Protein AF-A0A7S4CK07-F1 (afdb_monomer)

Radius of gyration: 36.74 Å; Cα contacts (8 Å, |Δi|>4): 218; chains: 1; bounding box: 128×48×103 Å

Foldseek 3Di:
DDDDDDPPPVVVVVVVVVVVVVVCPVNDPVCCLCQAPVNNPDDPPDVVVLVVRPNSVVVVCVVVVPDDLQNQLVVLLV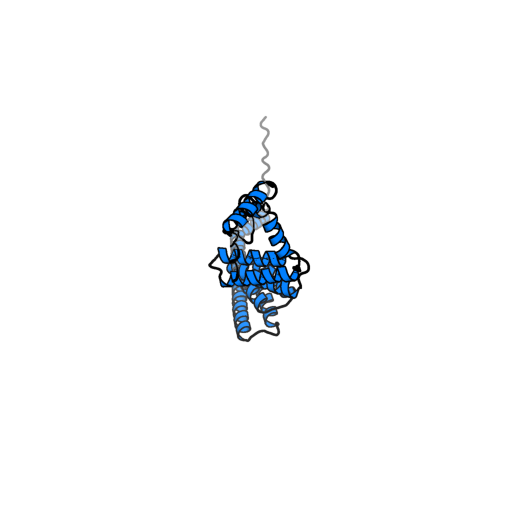VLVVLVVVPDPDVSLVVSLVSLVVSCPRPPHDLVSLLSSLLSNLVSCLSVLVLVSSLVSLVSSCVSPNDLSSLVSNLSSCLVVLVLVVNLVSLVVSVVDPPDDPVSNVVSVVSNVSSVVSVVVVVVVVVVVVVVVCVVCVVVVVVVVVCVVVVHDDDPPPDPPPDDD

Structure (mmCIF, N/CA/C/O backbone):
data_AF-A0A7S4CK07-F1
#
_entry.id   AF-A0A7S4CK07-F1
#
loop_
_atom_site.group_PDB
_atom_site.id
_atom_site.type_symbol
_atom_site.label_atom_id
_atom_site.label_alt_id
_atom_site.label_comp_id
_atom_site.label_asym_id
_atom_site.label_entity_id
_atom_site.label_seq_id
_atom_site.pdbx_PDB_ins_code
_atom_site.Cartn_x
_atom_site.Cartn_y
_atom_site.Cartn_z
_atom_site.occupancy
_atom_site.B_iso_or_equiv
_atom_site.auth_seq_id
_atom_site.auth_comp_id
_atom_site.auth_asym_id
_atom_site.auth_atom_id
_atom_site.pdbx_PDB_model_num
ATOM 1 N N . ALA A 1 1 ? 52.589 24.310 -68.803 1.00 37.50 1 ALA A N 1
ATOM 2 C CA . ALA A 1 1 ? 51.989 25.316 -67.910 1.00 37.50 1 ALA A CA 1
ATOM 3 C C . ALA A 1 1 ? 50.535 24.920 -67.720 1.00 37.50 1 ALA A C 1
ATOM 5 O O . ALA A 1 1 ? 49.821 24.841 -68.711 1.00 37.50 1 ALA A O 1
ATOM 6 N N . MET A 1 2 ? 50.167 24.529 -66.499 1.00 37.91 2 MET A N 1
ATOM 7 C CA . MET A 1 2 ? 48.798 24.171 -66.111 1.00 37.91 2 MET A CA 1
ATOM 8 C C . MET A 1 2 ? 47.909 25.414 -66.278 1.00 37.91 2 MET A C 1
ATOM 10 O O . MET A 1 2 ? 48.282 26.475 -65.780 1.00 37.91 2 MET A O 1
ATOM 14 N N . GLN A 1 3 ? 46.784 25.301 -66.984 1.00 37.72 3 GLN A N 1
ATOM 15 C CA . GLN A 1 3 ? 45.724 26.311 -66.917 1.00 37.72 3 GLN A CA 1
ATOM 16 C C . GLN A 1 3 ? 44.994 26.151 -65.571 1.00 37.72 3 GLN A C 1
ATOM 18 O O . GLN A 1 3 ? 44.771 25.008 -65.161 1.00 37.72 3 GLN A O 1
ATOM 23 N N . PRO A 1 4 ? 44.691 27.247 -64.855 1.00 42.94 4 PRO A N 1
ATOM 24 C CA . PRO A 1 4 ? 43.955 27.183 -63.599 1.00 42.94 4 PRO A CA 1
ATOM 25 C C . PRO A 1 4 ? 42.500 26.793 -63.889 1.00 42.94 4 PRO A C 1
ATOM 27 O O . PRO A 1 4 ? 41.925 27.265 -64.869 1.00 42.94 4 PRO A O 1
ATOM 30 N N . GLY A 1 5 ? 41.955 25.884 -63.079 1.00 47.12 5 GLY A N 1
ATOM 31 C CA . GLY A 1 5 ? 40.552 25.485 -63.144 1.00 47.12 5 GLY A CA 1
ATOM 32 C C . GLY A 1 5 ? 39.648 26.666 -62.811 1.00 47.12 5 GLY A C 1
ATOM 33 O O . GLY A 1 5 ? 39.979 27.474 -61.948 1.00 47.12 5 GLY A O 1
ATOM 34 N N . GLU A 1 6 ? 38.551 26.775 -63.548 1.00 55.31 6 GLU A N 1
ATOM 35 C CA . GLU A 1 6 ? 37.451 27.681 -63.243 1.00 55.31 6 GLU A CA 1
ATOM 36 C C . GLU A 1 6 ? 36.810 27.187 -61.943 1.00 55.31 6 GLU A C 1
ATOM 38 O O . GLU A 1 6 ? 36.171 26.135 -61.916 1.00 55.31 6 GLU A O 1
ATOM 43 N N . ASP A 1 7 ? 37.067 27.904 -60.851 1.00 51.44 7 ASP A N 1
ATOM 44 C CA . ASP A 1 7 ? 36.333 27.754 -59.603 1.00 51.44 7 ASP A CA 1
ATOM 45 C C . ASP A 1 7 ? 34.885 28.185 -59.896 1.00 51.44 7 ASP A C 1
ATOM 47 O O . ASP A 1 7 ? 34.599 29.373 -60.038 1.00 51.44 7 ASP A O 1
ATOM 51 N N . GLU A 1 8 ? 33.977 27.226 -60.100 1.00 57.75 8 GLU A N 1
ATOM 52 C CA . GLU A 1 8 ? 32.544 27.523 -60.140 1.00 57.75 8 GLU A CA 1
ATOM 53 C C . GLU A 1 8 ? 32.147 28.031 -58.751 1.00 57.75 8 GLU A C 1
ATOM 55 O O . GLU A 1 8 ? 32.165 27.270 -57.783 1.00 57.75 8 GLU A O 1
ATOM 60 N N . ASP A 1 9 ? 31.836 29.328 -58.661 1.00 63.19 9 ASP A N 1
ATOM 61 C CA . ASP A 1 9 ? 31.398 29.990 -57.435 1.00 63.19 9 ASP A CA 1
ATOM 62 C C . ASP A 1 9 ? 30.293 29.155 -56.763 1.00 63.19 9 ASP A C 1
ATOM 64 O O . ASP A 1 9 ? 29.224 28.935 -57.338 1.00 63.19 9 ASP A O 1
ATOM 68 N N . GLU A 1 10 ? 30.541 28.672 -55.543 1.00 55.81 10 GLU A N 1
ATOM 69 C CA . GLU A 1 10 ? 29.596 27.835 -54.783 1.00 55.81 10 GLU A CA 1
ATOM 70 C C . GLU A 1 10 ? 28.223 28.522 -54.632 1.00 55.81 10 GLU A C 1
ATOM 72 O O . GLU A 1 10 ? 27.177 27.865 -54.643 1.00 55.81 10 GLU A O 1
ATOM 77 N N . ASP A 1 11 ? 28.230 29.857 -54.608 1.00 53.31 11 ASP A N 1
ATOM 78 C CA . ASP A 1 11 ? 27.047 30.717 -54.590 1.00 53.31 11 ASP A CA 1
ATOM 79 C C . ASP A 1 11 ? 26.191 30.574 -55.864 1.00 53.31 11 ASP A C 1
ATOM 81 O O . ASP A 1 11 ? 24.963 30.561 -55.790 1.00 53.31 11 ASP A O 1
ATOM 85 N N . TYR A 1 12 ? 26.805 30.375 -57.037 1.00 67.56 12 TYR A N 1
ATOM 86 C CA . TYR A 1 12 ? 26.091 30.160 -58.302 1.00 67.56 12 TYR A CA 1
ATOM 87 C C . TYR A 1 12 ? 25.390 28.796 -58.341 1.00 67.56 12 TYR A C 1
ATOM 89 O O . TYR A 1 12 ? 24.270 28.664 -58.847 1.00 67.56 12 TYR A O 1
ATOM 97 N N . VAL A 1 13 ? 26.032 27.768 -57.780 1.00 63.25 13 VAL A N 1
ATOM 98 C CA . VAL A 1 13 ? 25.444 26.4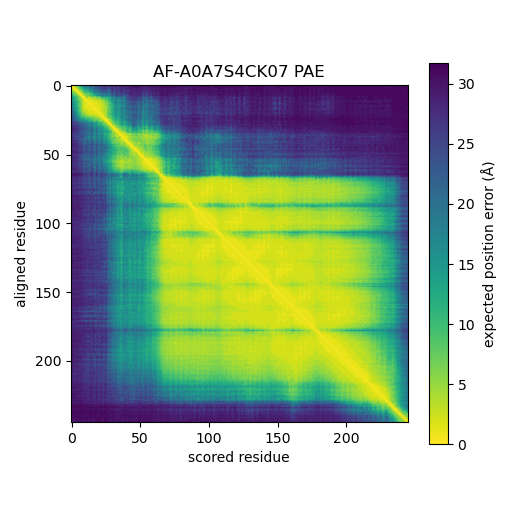27 -57.662 1.00 63.25 13 VAL A CA 1
ATOM 99 C C . VAL A 1 13 ? 24.254 26.457 -56.702 1.00 63.25 13 VAL A C 1
ATOM 101 O O . VAL A 1 13 ? 23.209 25.872 -57.002 1.00 63.25 13 VAL A O 1
ATOM 104 N N . PHE A 1 14 ? 24.383 27.182 -55.588 1.00 60.44 14 PHE A N 1
ATOM 105 C CA . PHE A 1 14 ? 23.310 27.374 -54.617 1.00 60.44 14 PHE A CA 1
ATOM 106 C C . PHE A 1 14 ? 22.121 28.141 -55.213 1.00 60.44 14 PHE A C 1
ATOM 108 O O . PHE A 1 14 ? 20.981 27.684 -55.107 1.00 60.44 14 PHE A O 1
ATOM 115 N N . ASP A 1 15 ? 22.370 29.246 -55.919 1.00 69.38 15 ASP A N 1
ATOM 116 C CA . ASP A 1 15 ? 21.319 30.044 -56.559 1.00 69.38 15 ASP A CA 1
ATOM 117 C C . ASP A 1 15 ? 20.547 29.244 -57.614 1.00 69.38 15 ASP A C 1
ATOM 119 O O . ASP A 1 15 ? 19.313 29.276 -57.655 1.00 69.38 15 ASP A O 1
ATOM 123 N N . LYS A 1 16 ? 21.251 28.442 -58.418 1.00 73.00 16 LYS A N 1
ATOM 124 C CA . LYS A 1 16 ? 20.633 27.571 -59.425 1.00 73.00 16 LYS A CA 1
ATOM 125 C C . LYS A 1 16 ? 19.797 26.453 -58.796 1.00 73.00 16 LYS A C 1
ATOM 127 O O . LYS A 1 16 ? 18.749 26.087 -59.333 1.00 73.00 16 LYS A O 1
ATOM 132 N N . TRP A 1 17 ? 20.234 25.922 -57.654 1.00 68.44 17 TRP A N 1
ATOM 133 C CA . TRP A 1 17 ? 19.475 24.934 -56.886 1.00 68.44 17 TRP A CA 1
ATOM 134 C C . TRP A 1 17 ? 18.194 25.549 -56.298 1.00 68.44 17 TRP A C 1
ATOM 136 O O . TRP A 1 17 ? 17.113 24.966 -56.404 1.00 68.44 17 TRP A O 1
ATOM 146 N N . MET A 1 18 ? 18.284 26.776 -55.779 1.00 64.62 18 MET A N 1
ATOM 147 C CA . MET A 1 18 ? 17.143 27.527 -55.247 1.00 64.62 18 MET A CA 1
ATOM 148 C C . MET A 1 18 ? 16.149 27.964 -56.334 1.00 64.62 18 MET A C 1
ATOM 150 O O . MET A 1 18 ? 14.940 27.959 -56.096 1.00 64.62 18 MET A O 1
ATOM 154 N N . GLU A 1 19 ? 16.609 28.299 -57.543 1.00 71.62 19 GLU A N 1
ATOM 155 C CA . GLU A 1 19 ? 15.729 28.558 -58.693 1.00 71.62 19 GLU A CA 1
ATOM 156 C C . GLU A 1 19 ? 14.947 27.312 -59.124 1.00 71.62 19 GLU A C 1
ATOM 158 O O . GLU A 1 19 ? 13.746 27.400 -59.389 1.00 71.62 19 GLU A O 1
ATOM 163 N N . GLN A 1 20 ? 15.593 26.143 -59.149 1.00 64.25 20 GLN A N 1
ATOM 164 C CA . GLN A 1 20 ? 14.922 24.874 -59.447 1.00 64.25 20 GLN A CA 1
ATOM 165 C C . GLN A 1 20 ? 13.906 24.490 -58.364 1.00 64.25 20 GLN A C 1
ATOM 167 O O . GLN A 1 20 ? 12.822 24.010 -58.693 1.00 64.25 20 GLN A O 1
ATOM 172 N N . ALA A 1 21 ? 14.208 24.758 -57.090 1.00 59.53 21 ALA A N 1
ATOM 173 C CA . ALA A 1 21 ? 13.275 24.547 -55.985 1.00 59.53 21 ALA A CA 1
ATOM 174 C C . ALA A 1 21 ? 12.039 25.464 -56.086 1.00 59.53 21 ALA A C 1
ATOM 176 O O . ALA A 1 21 ? 10.913 25.003 -55.912 1.00 59.53 21 ALA A O 1
ATOM 177 N N . ARG A 1 22 ? 12.215 26.739 -56.471 1.00 61.94 22 ARG A N 1
ATOM 178 C CA . ARG A 1 22 ? 11.098 27.679 -56.712 1.00 61.94 22 ARG A CA 1
ATOM 179 C C . ARG A 1 22 ? 10.190 27.273 -57.880 1.00 61.94 22 ARG A C 1
ATOM 181 O O . ARG A 1 22 ? 9.039 27.701 -57.918 1.00 61.94 22 ARG A O 1
ATOM 188 N N . ALA A 1 23 ? 10.677 26.461 -58.822 1.00 63.62 23 ALA A N 1
ATOM 189 C CA . ALA A 1 23 ? 9.887 25.948 -59.945 1.00 63.62 23 ALA A CA 1
ATOM 190 C C . ALA A 1 23 ? 8.936 24.795 -59.557 1.00 63.62 23 ALA A C 1
ATOM 192 O O . ALA A 1 23 ? 8.058 24.436 -60.345 1.00 63.62 23 ALA A O 1
ATOM 193 N N . HIS A 1 24 ? 9.074 24.242 -58.347 1.00 54.28 24 HIS A N 1
ATOM 194 C CA . HIS A 1 24 ? 8.227 23.179 -57.807 1.00 54.28 24 HIS A CA 1
ATOM 195 C C . HIS A 1 24 ? 7.663 23.571 -56.427 1.00 54.28 24 HIS A C 1
ATOM 197 O O . HIS A 1 24 ? 8.133 23.070 -55.406 1.00 54.28 24 HIS A O 1
ATOM 203 N N . PRO A 1 25 ? 6.633 24.438 -56.373 1.00 53.50 25 PRO A N 1
ATOM 204 C CA . PRO A 1 25 ? 6.076 24.943 -55.112 1.00 53.50 25 PRO A CA 1
ATOM 205 C C . PRO A 1 25 ? 5.407 23.862 -54.244 1.00 53.50 25 PRO A C 1
ATOM 207 O O . PRO A 1 25 ? 5.250 24.049 -53.045 1.00 53.50 25 PRO A O 1
ATOM 210 N N . ASP A 1 26 ? 5.059 22.705 -54.815 1.00 52.12 26 ASP A N 1
ATOM 211 C CA . ASP A 1 26 ? 4.532 21.557 -54.058 1.00 52.12 26 ASP A CA 1
ATOM 212 C C . ASP A 1 26 ? 5.623 20.793 -53.274 1.00 52.12 26 ASP A C 1
ATOM 214 O O . ASP A 1 26 ? 5.315 19.901 -52.485 1.00 52.12 26 ASP A O 1
ATOM 218 N N . LEU A 1 27 ? 6.903 21.109 -53.508 1.00 49.75 27 LEU A N 1
ATOM 219 C CA . LEU A 1 27 ? 8.066 20.510 -52.840 1.00 49.75 27 LEU A CA 1
ATOM 220 C C . LEU A 1 27 ? 8.818 21.510 -51.947 1.00 49.75 27 LEU A C 1
ATOM 222 O O . LEU A 1 27 ? 9.771 21.121 -51.270 1.00 49.75 27 LEU A O 1
ATOM 226 N N . THR A 1 28 ? 8.409 22.782 -51.923 1.00 49.09 28 THR A N 1
ATOM 227 C CA . THR A 1 28 ? 8.966 23.775 -51.002 1.00 49.09 28 THR A CA 1
ATOM 228 C C . THR A 1 28 ? 8.309 23.617 -49.641 1.00 49.09 28 THR A C 1
ATOM 230 O O . THR A 1 28 ? 7.142 23.945 -49.458 1.00 49.09 28 THR A O 1
ATOM 233 N N . ILE A 1 29 ? 9.071 23.097 -48.681 1.00 53.25 29 ILE A N 1
ATOM 234 C CA . ILE A 1 29 ? 8.725 23.194 -47.266 1.00 53.25 29 ILE A CA 1
ATOM 235 C C . ILE A 1 29 ? 8.906 24.673 -46.906 1.00 53.25 29 ILE A C 1
ATOM 237 O O . ILE A 1 29 ? 10.024 25.175 -46.994 1.00 53.25 29 ILE A O 1
ATOM 241 N N . ASP A 1 30 ? 7.822 25.377 -46.573 1.00 55.19 30 ASP A N 1
ATOM 242 C CA . ASP A 1 30 ? 7.844 26.829 -46.319 1.00 55.19 30 ASP A CA 1
ATOM 243 C C . ASP A 1 30 ? 8.800 27.213 -45.169 1.00 55.19 30 ASP A C 1
ATOM 245 O O . ASP A 1 30 ? 9.310 28.333 -45.129 1.00 55.19 30 ASP A O 1
ATOM 249 N N . ASP A 1 31 ? 9.073 26.272 -44.254 1.00 58.44 31 ASP A N 1
ATOM 250 C CA . ASP A 1 31 ? 10.051 26.406 -43.172 1.00 58.44 31 ASP A CA 1
ATOM 251 C C . ASP A 1 31 ? 10.581 25.011 -42.735 1.00 58.44 31 ASP A C 1
ATOM 253 O O . ASP A 1 31 ? 10.037 24.386 -41.813 1.00 58.44 31 ASP A O 1
ATOM 257 N N . PRO A 1 32 ? 11.615 24.455 -43.404 1.00 56.44 32 PRO A N 1
ATOM 258 C CA . PRO A 1 32 ? 12.128 23.112 -43.112 1.00 56.44 32 PRO A CA 1
ATOM 259 C C . PRO A 1 32 ? 12.699 22.988 -41.695 1.00 56.44 32 PRO A C 1
ATOM 261 O O . PRO A 1 32 ? 12.745 21.882 -41.156 1.00 56.44 32 PRO A O 1
ATOM 264 N N . GLU A 1 33 ? 13.077 24.107 -41.072 1.00 55.75 33 GLU A N 1
ATOM 265 C CA . GLU A 1 33 ? 13.547 24.160 -39.688 1.00 55.75 33 GLU A CA 1
ATOM 266 C C . GLU A 1 33 ? 12.408 23.964 -38.677 1.00 55.75 33 GLU A C 1
ATOM 268 O O . GLU A 1 33 ? 12.648 23.468 -37.581 1.00 55.75 33 GLU A O 1
ATOM 273 N N . ARG A 1 34 ? 11.155 24.290 -39.024 1.00 57.94 34 ARG A N 1
ATOM 274 C CA . ARG A 1 34 ? 10.007 24.152 -38.108 1.00 57.94 34 ARG A CA 1
ATOM 275 C C . ARG A 1 34 ? 9.177 22.892 -38.314 1.00 57.94 34 ARG A C 1
ATOM 277 O O . ARG A 1 34 ? 8.536 22.430 -37.370 1.00 57.94 34 ARG A O 1
ATOM 284 N N . GLU A 1 35 ? 9.181 22.328 -39.518 1.00 63.00 35 GLU A N 1
ATOM 285 C CA . GLU A 1 35 ? 8.366 21.152 -39.850 1.00 63.00 35 GLU A CA 1
ATOM 286 C C . GLU A 1 35 ? 9.155 19.838 -39.855 1.00 63.00 35 GLU A C 1
ATOM 288 O O . GLU A 1 35 ? 8.575 18.773 -39.648 1.00 63.00 35 GLU A O 1
ATOM 293 N N . CYS A 1 36 ? 10.478 19.868 -40.029 1.00 69.88 36 CYS A N 1
ATOM 294 C CA . CYS A 1 36 ? 11.291 18.662 -39.919 1.00 69.88 36 CYS A CA 1
ATOM 295 C C . CYS A 1 36 ? 11.663 18.412 -38.449 1.00 69.88 36 CYS A C 1
ATOM 297 O O . CYS A 1 36 ? 12.389 19.221 -37.871 1.00 69.88 36 CYS A O 1
ATOM 299 N N . PRO A 1 37 ? 11.283 17.276 -37.830 1.00 71.25 37 PRO A N 1
ATOM 300 C CA . PRO A 1 37 ? 11.602 17.039 -36.421 1.00 71.25 37 PRO A CA 1
ATOM 301 C C . PRO A 1 37 ? 13.108 16.946 -36.126 1.00 71.25 37 PRO A C 1
ATOM 303 O O . PRO A 1 37 ? 13.502 17.030 -34.969 1.00 71.25 37 PRO A O 1
ATOM 306 N N . LEU A 1 38 ? 13.952 16.775 -37.153 1.00 75.56 38 LEU A N 1
ATOM 307 C CA . LEU A 1 38 ? 15.412 16.792 -37.013 1.00 75.56 38 LEU A CA 1
ATOM 308 C C . LEU A 1 38 ? 15.979 18.211 -36.813 1.00 75.56 38 LEU A C 1
ATOM 310 O O . LEU A 1 38 ? 17.042 18.353 -36.216 1.00 75.56 38 LEU A O 1
ATOM 314 N N . PHE A 1 39 ? 15.280 19.239 -37.300 1.00 70.62 39 PHE A N 1
ATOM 315 C CA . PHE A 1 39 ? 15.695 20.648 -37.231 1.00 70.62 39 PHE A CA 1
ATOM 316 C C . PHE A 1 39 ? 14.771 21.502 -36.347 1.00 70.62 39 PHE A C 1
ATOM 318 O O . PHE A 1 39 ? 15.077 22.663 -36.082 1.00 70.62 39 PHE A O 1
ATOM 325 N N . MET A 1 40 ? 13.686 20.902 -35.843 1.00 69.88 40 MET A N 1
ATOM 326 C CA . MET A 1 40 ? 12.707 21.540 -34.972 1.00 69.88 40 MET A CA 1
ATOM 327 C C . MET A 1 40 ? 13.367 22.042 -33.684 1.00 69.88 40 MET A C 1
ATOM 329 O O . MET A 1 40 ? 13.887 21.266 -32.883 1.00 69.88 40 MET A O 1
ATOM 333 N N . THR A 1 41 ? 13.339 23.359 -33.490 1.00 71.00 41 THR A N 1
ATOM 334 C CA . THR A 1 41 ? 13.963 24.033 -32.341 1.00 71.00 41 THR A CA 1
ATOM 335 C C . THR A 1 41 ? 13.106 23.957 -31.077 1.00 71.00 41 THR A C 1
ATOM 337 O O . THR A 1 41 ? 13.657 23.880 -29.982 1.00 71.00 41 THR A O 1
ATOM 340 N N . ASP A 1 42 ? 11.779 23.898 -31.231 1.00 67.44 42 ASP A N 1
ATOM 341 C CA . ASP A 1 42 ? 10.804 23.826 -30.141 1.00 67.44 42 ASP A CA 1
ATOM 342 C C . ASP A 1 42 ? 9.737 22.762 -30.429 1.00 67.44 42 ASP A C 1
ATOM 344 O O . ASP A 1 42 ? 9.203 22.692 -31.533 1.00 67.44 42 ASP A O 1
ATOM 348 N N . MET A 1 43 ? 9.377 21.951 -29.431 1.00 69.19 43 MET A N 1
ATOM 349 C CA . MET A 1 43 ? 8.283 20.977 -29.556 1.00 69.19 43 MET A CA 1
ATOM 350 C C . MET A 1 43 ? 6.909 21.673 -29.564 1.00 69.19 43 MET A C 1
ATOM 352 O O . MET A 1 43 ? 6.727 22.638 -28.824 1.00 69.19 43 MET A O 1
ATOM 356 N N . PRO A 1 44 ? 5.898 21.171 -30.308 1.00 69.06 44 PRO A N 1
ATOM 357 C CA . PRO A 1 44 ? 4.556 21.748 -30.279 1.00 69.06 44 PRO A CA 1
ATOM 358 C C . PRO A 1 44 ? 3.951 21.696 -28.869 1.00 69.06 44 PRO A C 1
ATOM 360 O O . PRO A 1 44 ? 3.866 20.625 -28.268 1.00 69.06 44 PRO A O 1
ATOM 363 N N . ASP A 1 45 ? 3.440 22.827 -28.379 1.00 67.00 45 ASP A N 1
ATOM 364 C CA . ASP A 1 45 ? 2.917 22.972 -27.007 1.00 67.00 45 ASP A CA 1
ATOM 365 C C . ASP A 1 45 ? 1.711 22.072 -26.676 1.00 67.00 45 ASP A C 1
ATOM 367 O O . ASP A 1 45 ? 1.361 21.882 -25.509 1.00 67.00 45 ASP A O 1
ATOM 371 N N . HIS A 1 46 ? 1.032 21.530 -27.694 1.00 61.59 46 HIS A N 1
ATOM 372 C CA . HIS A 1 46 ? -0.191 20.750 -27.530 1.00 61.59 46 HIS A CA 1
ATOM 373 C C . HIS A 1 46 ? -0.134 19.435 -28.327 1.00 61.59 46 HIS A C 1
ATOM 375 O O . HIS A 1 46 ? 0.164 19.473 -29.522 1.00 61.59 46 HIS A O 1
ATOM 381 N N . PRO A 1 47 ? -0.513 18.281 -27.736 1.00 60.16 47 PRO A N 1
ATOM 382 C CA . PRO A 1 47 ? -0.428 16.972 -28.393 1.00 60.16 47 PRO A CA 1
ATOM 383 C C . PRO A 1 47 ? -1.217 16.899 -29.707 1.00 60.16 47 PRO A C 1
ATOM 385 O O . PRO A 1 47 ? -0.746 16.331 -30.678 1.00 60.16 47 PRO A O 1
ATOM 388 N N . ALA A 1 48 ? -2.360 17.584 -29.803 1.00 61.44 48 ALA A N 1
ATOM 389 C CA . ALA A 1 48 ? -3.131 17.668 -31.052 1.00 61.44 48 ALA A CA 1
ATOM 390 C C . ALA A 1 48 ? -2.414 18.395 -32.215 1.00 61.44 48 ALA A C 1
ATOM 392 O O . ALA A 1 48 ? -2.895 18.356 -33.344 1.00 61.44 48 ALA A O 1
ATOM 393 N N . ASN A 1 49 ? -1.315 19.109 -31.953 1.00 62.81 49 ASN A N 1
ATOM 394 C CA . ASN A 1 49 ? -0.471 19.705 -32.991 1.00 62.81 49 ASN A CA 1
ATOM 395 C C . ASN A 1 49 ? 0.701 18.791 -33.382 1.00 62.81 49 ASN A C 1
ATOM 397 O O . ASN A 1 49 ? 1.290 19.005 -34.435 1.00 62.81 49 ASN A O 1
ATOM 401 N N . ILE A 1 50 ? 1.000 17.763 -32.578 1.00 62.06 50 ILE A N 1
ATOM 402 C CA . ILE A 1 50 ? 1.977 16.718 -32.908 1.00 62.06 50 ILE A CA 1
ATOM 403 C C . ILE A 1 50 ? 1.434 15.856 -34.054 1.00 62.06 50 ILE A C 1
ATOM 405 O O . ILE A 1 50 ? 2.134 15.633 -35.037 1.00 62.06 50 ILE A O 1
ATOM 409 N N . ASP A 1 51 ? 0.148 15.496 -33.989 1.00 63.09 51 ASP A N 1
ATOM 410 C CA . ASP A 1 51 ? -0.547 14.707 -35.021 1.00 63.09 51 ASP A CA 1
ATOM 411 C C . ASP A 1 51 ? -0.696 15.444 -36.365 1.00 63.09 51 ASP A C 1
ATOM 413 O O . ASP A 1 51 ? -0.972 14.828 -37.393 1.00 63.09 51 ASP A O 1
ATOM 417 N N . LYS A 1 52 ? -0.538 16.775 -36.373 1.00 69.25 52 LYS A N 1
ATOM 418 C CA . LYS A 1 52 ? -0.624 17.591 -37.595 1.00 69.25 52 LYS A CA 1
ATOM 419 C C . LYS A 1 52 ? 0.648 17.539 -38.430 1.00 69.25 52 LYS A C 1
ATOM 421 O O . LYS A 1 52 ? 0.576 17.834 -39.617 1.00 69.25 52 LYS A O 1
ATOM 426 N N . ASN A 1 53 ? 1.783 17.187 -37.827 1.00 75.25 53 ASN A N 1
ATOM 427 C CA . ASN A 1 53 ? 3.045 17.037 -38.531 1.00 75.25 53 ASN A CA 1
ATOM 428 C C . ASN A 1 53 ? 3.249 15.551 -38.878 1.00 75.25 53 ASN A C 1
ATOM 430 O O . ASN A 1 53 ? 3.535 14.755 -37.979 1.00 75.25 53 ASN A O 1
ATOM 434 N N . PRO A 1 54 ? 3.149 15.157 -40.163 1.00 75.31 54 PRO A N 1
ATOM 435 C CA . PRO A 1 54 ? 3.272 13.761 -40.573 1.00 75.31 54 PRO A CA 1
ATOM 436 C C . PRO A 1 54 ? 4.625 13.147 -40.208 1.00 75.31 54 PRO A C 1
ATOM 438 O O . PRO A 1 54 ? 4.684 11.963 -39.892 1.00 75.31 54 PRO A O 1
ATOM 441 N N . ALA A 1 55 ? 5.706 13.934 -40.217 1.00 73.19 55 ALA A N 1
ATOM 442 C CA . ALA A 1 55 ? 7.042 13.463 -39.871 1.00 73.19 55 ALA A CA 1
ATOM 443 C C . ALA A 1 55 ? 7.193 13.242 -38.359 1.00 73.19 55 ALA A C 1
ATOM 445 O O . ALA A 1 55 ? 7.783 12.247 -37.942 1.00 73.19 55 ALA A O 1
ATOM 446 N N . LEU A 1 56 ? 6.620 14.121 -37.529 1.00 74.25 56 LEU A N 1
ATOM 447 C CA . LEU A 1 56 ? 6.629 13.966 -36.070 1.00 74.25 56 LEU A CA 1
ATOM 448 C C . LEU A 1 56 ? 5.717 12.814 -35.628 1.00 74.25 56 LEU A C 1
ATOM 450 O O . LEU A 1 56 ? 6.121 11.995 -34.804 1.00 74.25 56 LEU A O 1
ATOM 454 N N . ALA A 1 57 ? 4.538 12.693 -36.242 1.00 72.69 57 ALA A N 1
ATOM 455 C CA . ALA A 1 57 ? 3.644 11.556 -36.063 1.00 72.69 57 ALA A CA 1
ATOM 456 C C . ALA A 1 57 ? 4.316 10.247 -36.511 1.00 72.69 57 ALA A C 1
ATOM 458 O O . ALA A 1 57 ? 4.267 9.254 -35.789 1.00 72.69 57 ALA A O 1
ATOM 459 N N . ALA A 1 58 ? 5.016 10.244 -37.651 1.00 71.56 58 ALA A N 1
ATOM 460 C CA . ALA A 1 58 ? 5.783 9.091 -38.115 1.00 71.56 58 ALA A CA 1
ATOM 461 C C . ALA A 1 58 ? 6.928 8.735 -37.158 1.00 71.56 58 ALA A C 1
ATOM 463 O O . ALA A 1 58 ? 7.101 7.560 -36.860 1.00 71.56 58 ALA A O 1
ATOM 464 N N . MET A 1 59 ? 7.674 9.704 -36.616 1.00 70.31 59 MET A N 1
ATOM 465 C CA . MET A 1 59 ? 8.700 9.432 -35.599 1.00 70.31 59 MET A CA 1
ATOM 466 C C . MET A 1 59 ? 8.106 8.894 -34.300 1.00 70.31 59 MET A C 1
ATOM 468 O O . MET A 1 59 ? 8.642 7.945 -33.733 1.00 70.31 59 MET A O 1
ATOM 472 N N . GLN A 1 60 ? 6.988 9.450 -33.836 1.00 70.06 60 GLN A N 1
ATOM 473 C CA . GLN A 1 60 ? 6.287 8.939 -32.662 1.00 70.06 60 GLN A CA 1
ATOM 474 C C . GLN A 1 60 ? 5.792 7.510 -32.902 1.00 70.06 60 GLN A C 1
ATOM 476 O O . GLN A 1 60 ? 5.935 6.655 -32.030 1.00 70.06 60 GLN A O 1
ATOM 481 N N . HIS A 1 61 ? 5.289 7.219 -34.103 1.00 67.81 61 HIS A N 1
ATOM 482 C CA . HIS A 1 61 ? 4.998 5.856 -34.517 1.00 67.81 61 HIS A CA 1
ATOM 483 C C . HIS A 1 61 ? 6.265 4.996 -34.503 1.00 67.81 61 HIS A C 1
ATOM 485 O O . HIS A 1 61 ? 6.251 3.968 -33.844 1.00 67.81 61 HIS A O 1
ATOM 491 N N . LEU A 1 62 ? 7.381 5.417 -35.106 1.00 68.12 62 LEU A N 1
ATOM 492 C CA . LEU A 1 62 ? 8.644 4.663 -35.120 1.00 68.12 62 LEU A CA 1
ATOM 493 C C . LEU A 1 62 ? 9.173 4.338 -33.712 1.00 68.12 62 LEU A C 1
ATOM 495 O O . LEU A 1 62 ? 9.684 3.245 -33.498 1.00 68.12 62 LEU A O 1
ATOM 499 N N . VAL A 1 63 ? 8.996 5.231 -32.732 1.00 66.19 63 VAL A N 1
ATOM 500 C CA . VAL A 1 63 ? 9.343 4.966 -31.319 1.00 66.19 63 VAL A CA 1
ATOM 501 C C . VAL A 1 63 ? 8.506 3.822 -30.721 1.00 66.19 63 VAL A C 1
ATOM 503 O O . VAL A 1 63 ? 8.963 3.137 -29.804 1.00 66.19 63 VAL A O 1
ATOM 506 N N . HIS A 1 64 ? 7.295 3.595 -31.235 1.00 60.34 64 HIS A N 1
ATOM 507 C CA . HIS A 1 64 ? 6.333 2.611 -30.732 1.00 60.34 64 HIS A CA 1
ATOM 508 C C . HIS A 1 64 ? 6.131 1.384 -31.640 1.00 60.34 64 HIS A C 1
ATOM 510 O O . HIS A 1 64 ? 5.491 0.430 -31.205 1.00 60.34 64 HIS A O 1
ATOM 516 N N . VAL A 1 65 ? 6.650 1.386 -32.872 1.00 60.97 65 VAL A N 1
ATOM 517 C CA . VAL A 1 65 ? 6.336 0.384 -33.910 1.00 60.97 65 VAL A CA 1
ATOM 518 C C . VAL A 1 65 ? 6.883 -1.015 -33.591 1.00 60.97 65 VAL A C 1
ATOM 520 O O . VAL A 1 65 ? 6.275 -1.987 -34.027 1.00 60.97 65 VAL A O 1
ATOM 523 N N . ASP A 1 66 ? 7.912 -1.139 -32.743 1.00 64.75 66 ASP A N 1
ATOM 524 C CA . ASP A 1 66 ? 8.544 -2.437 -32.436 1.00 64.75 66 ASP A CA 1
ATOM 525 C C . ASP A 1 66 ? 8.563 -2.820 -30.945 1.00 64.75 66 ASP A C 1
ATOM 527 O O . ASP A 1 66 ? 9.153 -3.835 -30.578 1.00 64.75 66 ASP A O 1
ATOM 531 N N . GLN A 1 67 ? 7.935 -2.039 -30.058 1.00 74.19 67 GLN A N 1
ATOM 532 C CA . GLN A 1 67 ? 7.987 -2.337 -28.623 1.00 74.19 67 GLN A CA 1
ATOM 533 C C . GLN A 1 67 ? 6.890 -3.313 -28.216 1.00 74.19 67 GLN A C 1
ATOM 535 O O . GLN A 1 67 ? 5.694 -3.069 -28.388 1.00 74.19 67 GLN A O 1
ATOM 540 N N . THR A 1 68 ? 7.299 -4.414 -27.599 1.00 87.81 68 THR A N 1
ATOM 541 C CA . THR A 1 68 ? 6.364 -5.348 -26.982 1.00 87.81 68 THR A CA 1
ATOM 542 C C . THR A 1 68 ? 5.634 -4.669 -25.812 1.00 87.81 68 THR A C 1
ATOM 544 O O . THR A 1 68 ? 6.211 -3.827 -25.116 1.00 87.81 68 THR A O 1
ATOM 547 N N . PRO A 1 69 ? 4.381 -5.059 -25.502 1.00 88.56 69 PRO A N 1
ATOM 548 C CA . PRO A 1 69 ? 3.677 -4.547 -24.320 1.00 88.56 69 PRO A CA 1
ATOM 549 C C . PRO A 1 69 ? 4.462 -4.730 -23.012 1.00 88.56 69 PRO A C 1
ATOM 551 O O . PRO A 1 69 ? 4.328 -3.941 -22.074 1.00 88.56 69 PRO A O 1
ATOM 554 N N . GLN A 1 70 ? 5.314 -5.758 -22.968 1.00 91.44 70 GLN A N 1
ATOM 555 C CA . GLN A 1 70 ? 6.251 -6.015 -21.884 1.00 91.44 70 GLN A CA 1
ATOM 556 C C . GLN A 1 70 ? 7.290 -4.890 -21.755 1.00 91.44 70 GLN A C 1
ATOM 558 O O . GLN A 1 70 ? 7.421 -4.313 -20.679 1.00 91.44 70 GLN A O 1
ATOM 563 N N . GLU A 1 71 ? 7.987 -4.536 -22.835 1.00 91.56 71 GLU A N 1
ATOM 564 C CA . GLU A 1 71 ? 8.996 -3.466 -22.833 1.00 91.56 71 GLU A CA 1
ATOM 565 C C . GLU A 1 71 ? 8.378 -2.107 -22.494 1.00 91.56 71 GLU A C 1
ATOM 567 O O . GLU A 1 71 ? 8.943 -1.339 -21.713 1.00 91.56 71 GLU A O 1
ATOM 572 N N . ILE A 1 72 ? 7.173 -1.832 -23.002 1.00 91.12 72 ILE A N 1
ATOM 573 C CA . ILE A 1 72 ? 6.421 -0.618 -22.664 1.00 91.12 72 ILE A CA 1
ATOM 574 C C . ILE A 1 72 ? 6.144 -0.567 -21.151 1.00 91.12 72 ILE A C 1
ATOM 576 O O . ILE A 1 72 ? 6.376 0.453 -20.495 1.00 91.12 72 ILE A O 1
ATOM 580 N N . ALA A 1 73 ? 5.685 -1.673 -20.558 1.00 94.19 73 ALA A N 1
ATOM 581 C CA . ALA A 1 73 ? 5.440 -1.749 -19.119 1.00 94.19 73 ALA A CA 1
ATOM 582 C C . ALA A 1 73 ? 6.728 -1.596 -18.285 1.00 94.19 73 ALA A C 1
ATOM 584 O O . ALA A 1 73 ? 6.689 -1.016 -17.193 1.00 94.19 73 ALA A O 1
ATOM 585 N N . GLU A 1 74 ? 7.872 -2.069 -18.785 1.00 94.62 74 GLU A N 1
ATOM 586 C CA . GLU A 1 74 ? 9.180 -1.886 -18.144 1.00 94.62 74 GLU A CA 1
ATOM 587 C C . GLU A 1 74 ? 9.625 -0.424 -18.168 1.00 94.62 74 GLU A C 1
ATOM 589 O O . GLU A 1 74 ? 10.037 0.107 -17.135 1.00 94.62 74 GLU A O 1
ATOM 594 N N . GLN A 1 75 ? 9.431 0.274 -19.285 1.00 94.12 75 GLN A N 1
ATOM 595 C CA . GLN A 1 75 ? 9.695 1.711 -19.361 1.00 94.12 75 GLN A CA 1
ATOM 596 C C . GLN A 1 75 ? 8.825 2.497 -18.378 1.00 94.12 75 GLN A C 1
ATOM 598 O O . GLN A 1 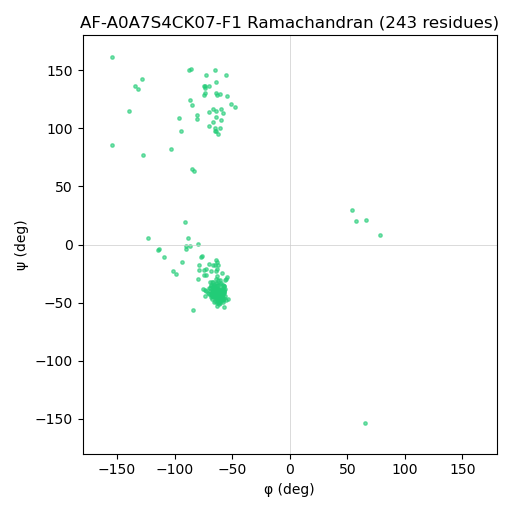75 ? 9.323 3.382 -17.678 1.00 94.12 75 GLN A O 1
ATOM 603 N N . PHE A 1 76 ? 7.536 2.162 -18.268 1.00 95.81 76 PHE A N 1
ATOM 604 C CA . PHE A 1 76 ? 6.651 2.780 -17.279 1.00 95.81 76 PHE A CA 1
ATOM 605 C C . PHE A 1 76 ? 7.094 2.499 -15.841 1.00 95.81 76 PHE A C 1
ATOM 607 O O . PHE A 1 76 ? 7.045 3.400 -14.998 1.00 95.81 76 PHE A O 1
ATOM 614 N N . ARG A 1 77 ? 7.564 1.278 -15.550 1.00 95.44 77 ARG A N 1
ATOM 615 C CA . ARG A 1 77 ? 8.160 0.941 -14.250 1.00 95.44 77 ARG A CA 1
ATOM 616 C C . ARG A 1 77 ? 9.357 1.843 -13.961 1.00 95.44 77 ARG A C 1
ATOM 618 O O . ARG A 1 77 ? 9.447 2.381 -12.858 1.00 95.44 77 ARG A O 1
ATOM 625 N N . ASP A 1 78 ? 10.260 2.004 -14.919 1.00 96.62 78 ASP A N 1
ATOM 626 C CA . ASP A 1 78 ? 11.525 2.705 -14.708 1.00 96.62 78 ASP A CA 1
ATOM 627 C C . ASP A 1 78 ? 11.326 4.219 -14.595 1.00 96.62 78 ASP A C 1
ATOM 629 O O . ASP A 1 78 ? 11.789 4.819 -13.621 1.00 96.62 78 ASP A O 1
ATOM 633 N N . ARG A 1 79 ? 10.502 4.811 -15.470 1.00 95.06 79 ARG A N 1
ATOM 634 C CA . ARG A 1 79 ? 10.062 6.212 -15.353 1.00 95.06 79 ARG A CA 1
ATOM 635 C C . ARG A 1 79 ? 9.322 6.461 -14.039 1.00 95.06 79 ARG A C 1
ATOM 637 O O . ARG A 1 79 ? 9.550 7.467 -13.375 1.00 95.06 79 ARG A O 1
ATOM 644 N N . GLY A 1 80 ? 8.455 5.534 -13.623 1.00 95.81 80 GLY A N 1
ATOM 645 C CA . GLY A 1 80 ? 7.746 5.619 -12.345 1.00 95.81 80 GLY A CA 1
ATOM 646 C C . GLY A 1 80 ? 8.689 5.556 -11.141 1.00 95.81 80 GLY A C 1
ATOM 647 O O . GLY A 1 80 ? 8.481 6.266 -10.153 1.00 95.81 80 GLY A O 1
ATOM 648 N N . ASN A 1 81 ? 9.739 4.734 -11.214 1.00 95.56 81 ASN A N 1
ATOM 649 C CA . ASN A 1 81 ? 10.758 4.623 -10.170 1.00 95.56 81 ASN A CA 1
ATOM 650 C C . ASN A 1 81 ? 11.583 5.906 -10.060 1.00 95.56 81 ASN A C 1
ATOM 652 O O . ASN A 1 81 ? 11.873 6.349 -8.950 1.00 95.56 81 ASN A O 1
ATOM 656 N N . GLU A 1 82 ? 11.960 6.495 -11.192 1.00 95.50 82 GLU A N 1
ATOM 657 C CA . GLU A 1 82 ? 12.651 7.779 -11.232 1.00 95.50 82 GLU A CA 1
ATOM 658 C C . GLU A 1 82 ? 11.772 8.895 -10.668 1.00 95.50 82 GLU A C 1
ATOM 660 O O . GLU A 1 82 ? 12.183 9.569 -9.724 1.00 95.50 82 GLU A O 1
ATOM 665 N N . ALA A 1 83 ? 10.525 8.997 -11.137 1.00 93.69 83 ALA A N 1
ATOM 666 C CA . ALA A 1 83 ? 9.552 9.955 -10.625 1.00 93.69 83 ALA A CA 1
ATOM 667 C C . ALA A 1 83 ? 9.334 9.800 -9.116 1.00 93.69 83 ALA A C 1
ATOM 669 O O . ALA A 1 83 ? 9.205 10.790 -8.410 1.00 93.69 83 ALA A O 1
ATOM 670 N N . LEU A 1 84 ? 9.324 8.573 -8.584 1.00 93.44 84 LEU A N 1
ATOM 671 C CA . LEU A 1 84 ? 9.188 8.343 -7.145 1.00 93.44 84 LEU A CA 1
ATOM 672 C C . LEU A 1 84 ? 10.423 8.794 -6.348 1.00 93.44 84 LEU A C 1
ATOM 674 O O . LEU A 1 84 ? 10.271 9.227 -5.207 1.00 93.44 84 LEU A O 1
ATOM 678 N N . LYS A 1 85 ? 11.628 8.698 -6.926 1.00 93.56 85 LYS A N 1
ATOM 679 C CA . LYS A 1 85 ? 12.876 9.169 -6.300 1.00 93.56 85 LYS A CA 1
ATOM 680 C C . LYS A 1 85 ? 12.968 10.693 -6.296 1.00 93.56 85 LYS A C 1
ATOM 682 O O . LYS A 1 85 ? 13.416 11.261 -5.306 1.00 93.56 85 LYS A O 1
ATOM 687 N N . THR A 1 86 ? 12.555 11.337 -7.385 1.00 92.44 86 THR A N 1
ATOM 688 C CA . THR A 1 86 ? 12.596 12.798 -7.548 1.00 92.44 86 THR A CA 1
ATOM 689 C C . THR A 1 86 ? 11.318 13.490 -7.072 1.00 92.44 86 THR A C 1
ATOM 691 O O . THR A 1 86 ? 11.255 14.718 -7.066 1.00 92.44 86 THR A O 1
ATOM 694 N N . ALA A 1 87 ? 10.301 12.728 -6.650 1.00 89.56 87 ALA A N 1
ATOM 695 C CA . ALA A 1 87 ? 9.003 13.259 -6.258 1.00 89.56 87 ALA A CA 1
ATOM 696 C C . ALA A 1 87 ? 9.118 14.278 -5.120 1.00 89.56 87 ALA A C 1
ATOM 698 O O . ALA A 1 87 ? 9.371 13.935 -3.963 1.00 89.56 87 ALA A O 1
ATOM 699 N N . THR A 1 88 ? 8.806 15.530 -5.442 1.00 85.81 88 THR A N 1
ATOM 700 C CA . THR A 1 88 ? 8.626 16.610 -4.478 1.00 85.81 88 THR A CA 1
ATOM 701 C C . THR A 1 88 ? 7.142 16.737 -4.129 1.00 85.81 88 THR A C 1
ATOM 703 O O . THR A 1 88 ? 6.326 17.318 -4.847 1.00 85.81 88 THR A O 1
ATOM 706 N N . GLY A 1 89 ? 6.765 16.131 -3.004 1.00 87.31 89 GLY A N 1
ATOM 707 C CA . GLY A 1 89 ? 5.413 16.212 -2.456 1.00 87.31 89 GLY A CA 1
ATOM 708 C C . GLY A 1 89 ? 4.328 15.563 -3.324 1.00 87.31 89 GLY A C 1
ATOM 709 O O . GLY A 1 89 ? 4.554 14.627 -4.093 1.00 87.31 89 GLY A O 1
ATOM 710 N N . PHE A 1 90 ? 3.106 16.067 -3.164 1.00 89.69 90 PHE A N 1
ATOM 711 C CA . PHE A 1 90 ? 1.886 15.439 -3.669 1.00 89.69 90 PHE A CA 1
ATOM 712 C C . PHE A 1 90 ? 1.816 15.319 -5.199 1.00 89.69 90 PHE A C 1
ATOM 714 O O . PHE A 1 90 ? 1.325 14.315 -5.719 1.00 89.69 90 PHE A O 1
ATOM 721 N N . VAL A 1 91 ? 2.315 16.325 -5.925 1.00 91.50 91 VAL A N 1
ATOM 722 C CA . VAL A 1 91 ? 2.282 16.347 -7.397 1.00 91.50 91 VAL A CA 1
ATOM 723 C C . VAL A 1 91 ? 3.190 15.258 -7.965 1.00 91.50 91 VAL A C 1
ATOM 725 O O . VAL A 1 91 ? 2.737 14.463 -8.787 1.00 91.50 91 VAL A O 1
ATOM 728 N N . GLY A 1 92 ? 4.423 15.143 -7.459 1.00 92.12 92 GLY A N 1
ATOM 729 C CA . GLY A 1 92 ? 5.362 14.105 -7.892 1.00 92.12 92 GLY A CA 1
ATOM 730 C C . GLY A 1 92 ? 4.828 12.691 -7.648 1.00 92.12 92 GLY A C 1
ATOM 731 O O . GLY A 1 92 ? 4.896 11.831 -8.527 1.00 92.12 92 GLY A O 1
ATOM 732 N N . TRP A 1 93 ? 4.193 12.454 -6.494 1.00 94.19 93 TRP A N 1
ATOM 733 C CA . TRP A 1 93 ? 3.566 11.159 -6.212 1.00 94.19 93 TRP A CA 1
ATOM 734 C C . TRP A 1 93 ? 2.394 10.854 -7.151 1.00 94.19 93 TRP A C 1
ATOM 736 O O . TRP A 1 93 ? 2.251 9.718 -7.598 1.00 94.19 93 TRP A O 1
ATOM 746 N N . ARG A 1 94 ? 1.569 11.840 -7.523 1.00 94.81 94 ARG A N 1
ATOM 747 C CA . ARG A 1 94 ? 0.492 11.618 -8.505 1.00 94.81 94 ARG A CA 1
ATOM 748 C C . ARG A 1 94 ? 1.024 11.236 -9.885 1.00 94.81 94 ARG A C 1
ATOM 750 O O . ARG A 1 94 ? 0.452 10.340 -10.503 1.00 94.81 94 ARG A O 1
ATOM 757 N N . VAL A 1 95 ? 2.118 11.854 -10.332 1.00 94.69 95 VAL A N 1
ATOM 758 C CA . VAL A 1 95 ? 2.771 11.494 -11.602 1.00 94.69 95 VAL A CA 1
ATOM 759 C C . VAL A 1 95 ? 3.275 10.052 -11.549 1.00 94.69 95 VAL A C 1
ATOM 761 O O . VAL A 1 95 ? 2.920 9.250 -12.410 1.00 94.69 95 VAL A O 1
ATOM 764 N N . ALA A 1 96 ? 4.002 9.677 -10.490 1.00 96.31 96 ALA A N 1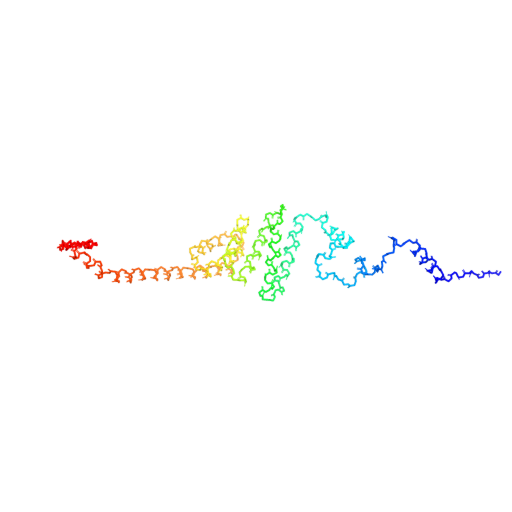
ATOM 765 C CA . ALA A 1 96 ? 4.476 8.303 -10.308 1.00 96.31 96 ALA A CA 1
ATOM 766 C C . ALA A 1 96 ? 3.318 7.286 -10.301 1.00 96.31 96 ALA A C 1
ATOM 768 O O . ALA A 1 96 ? 3.403 6.227 -10.922 1.00 96.31 96 ALA A O 1
ATOM 769 N N . LYS A 1 97 ? 2.196 7.618 -9.649 1.00 96.94 97 LYS A N 1
ATOM 770 C CA . LYS A 1 97 ? 0.981 6.789 -9.660 1.00 96.94 97 LYS A CA 1
ATOM 771 C C . LYS A 1 97 ? 0.416 6.602 -11.070 1.00 96.94 97 LYS A C 1
ATOM 773 O O . LYS A 1 97 ? -0.014 5.489 -11.386 1.00 96.94 97 LYS A O 1
ATOM 778 N N . GLY A 1 98 ? 0.379 7.666 -11.875 1.00 96.12 98 GLY A N 1
ATOM 779 C CA . GLY A 1 98 ? -0.050 7.616 -13.275 1.00 96.12 98 GLY A CA 1
ATOM 780 C C . GLY A 1 98 ? 0.794 6.623 -14.065 1.00 96.12 98 GLY A C 1
ATOM 781 O O . GLY A 1 98 ? 0.262 5.634 -14.556 1.00 96.12 98 GLY A O 1
ATOM 782 N N . LEU A 1 99 ? 2.118 6.787 -14.013 1.00 96.88 99 LEU A N 1
ATOM 783 C CA . LEU A 1 99 ? 3.082 5.931 -14.713 1.00 96.88 99 LEU A CA 1
ATOM 784 C C . LEU A 1 99 ? 2.924 4.444 -14.361 1.00 96.88 99 LEU A C 1
ATOM 786 O O . LEU A 1 99 ? 2.817 3.603 -15.250 1.00 96.88 99 LEU A O 1
ATOM 790 N N . TYR A 1 100 ? 2.822 4.094 -13.074 1.00 97.44 100 TYR A N 1
ATOM 791 C CA . TYR A 1 100 ? 2.590 2.694 -12.691 1.00 97.44 100 TYR A CA 1
ATOM 792 C C . TYR A 1 100 ? 1.218 2.172 -13.126 1.00 97.44 100 TYR A C 1
ATOM 794 O O . TYR A 1 100 ? 1.064 0.982 -13.398 1.00 97.44 100 TYR A O 1
ATOM 802 N N . THR A 1 101 ? 0.204 3.038 -13.165 1.00 97.31 101 THR A N 1
ATOM 803 C CA . THR A 1 101 ? -1.134 2.659 -13.628 1.00 97.31 101 THR A CA 1
ATOM 804 C C . THR A 1 101 ? -1.132 2.389 -15.127 1.00 97.31 101 THR A C 1
ATOM 806 O O . THR A 1 101 ? -1.735 1.405 -15.543 1.00 97.31 101 THR A O 1
ATOM 809 N N . ASP A 1 102 ? -0.418 3.190 -15.912 1.00 95.19 102 ASP A N 1
ATOM 810 C CA . ASP A 1 102 ? -0.296 3.010 -17.360 1.00 95.19 102 ASP A CA 1
ATOM 811 C C . ASP A 1 102 ? 0.506 1.753 -17.713 1.00 95.19 102 ASP A C 1
ATOM 813 O O . ASP A 1 102 ? 0.116 1.012 -18.615 1.00 95.19 102 ASP A O 1
ATOM 817 N N . GLY A 1 103 ? 1.530 1.418 -16.919 1.00 95.00 103 GLY A N 1
ATOM 818 C CA . GLY A 1 103 ? 2.208 0.122 -17.012 1.00 95.00 103 GLY A CA 1
ATOM 819 C C . GLY A 1 103 ? 1.283 -1.066 -16.707 1.00 95.00 103 GLY A C 1
ATOM 820 O O . GLY A 1 103 ? 1.345 -2.092 -17.376 1.00 95.00 103 GLY A O 1
ATOM 821 N N . LEU A 1 104 ? 0.374 -0.939 -15.731 1.00 95.56 104 LEU A N 1
ATOM 822 C CA . LEU A 1 104 ? -0.589 -1.999 -15.384 1.00 95.56 104 LEU A CA 1
ATOM 823 C C . LEU A 1 104 ? -1.715 -2.182 -16.414 1.00 95.56 104 LEU A C 1
ATOM 825 O O . LEU A 1 104 ? -2.342 -3.250 -16.420 1.00 95.56 104 LEU A O 1
ATOM 829 N N . ARG A 1 105 ? -1.986 -1.158 -17.236 1.00 95.19 105 ARG A N 1
ATOM 830 C CA . ARG A 1 105 ? -2.961 -1.205 -18.339 1.00 95.19 105 ARG A CA 1
ATOM 831 C C . ARG A 1 105 ? -2.459 -2.009 -19.534 1.00 95.19 105 ARG A C 1
ATOM 833 O O . ARG A 1 105 ? -3.292 -2.466 -20.304 1.00 95.19 105 ARG A O 1
ATOM 840 N N . GLN A 1 106 ? -1.145 -2.182 -19.679 1.00 92.81 106 GLN A N 1
ATOM 841 C CA . GLN A 1 106 ? -0.588 -2.980 -20.766 1.00 92.81 106 GLN A CA 1
ATOM 842 C C . GLN A 1 106 ? -1.027 -4.445 -20.622 1.00 92.81 106 GLN A C 1
ATOM 844 O O . GLN A 1 106 ? -0.929 -5.050 -19.544 1.00 92.81 106 GLN A O 1
ATOM 849 N N . GLU A 1 107 ? -1.541 -5.004 -21.713 1.00 87.75 107 GLU A N 1
ATOM 850 C CA . GLU A 1 107 ? -1.964 -6.400 -21.805 1.00 87.75 107 GLU A CA 1
ATOM 851 C C . GLU A 1 107 ? -0.776 -7.287 -22.205 1.00 87.75 107 GLU A C 1
ATOM 853 O O . GLU A 1 107 ? 0.153 -6.830 -22.858 1.00 87.75 107 GLU A O 1
ATOM 858 N N . GLY A 1 108 ? -0.760 -8.555 -21.783 1.00 86.19 108 GLY A N 1
ATOM 859 C CA . GLY A 1 108 ? 0.348 -9.476 -22.097 1.00 86.19 108 GLY A CA 1
ATOM 860 C C . GLY A 1 108 ? 1.614 -9.305 -21.244 1.00 86.19 108 GLY A C 1
ATOM 861 O O . GLY A 1 108 ? 2.622 -9.948 -21.517 1.00 86.19 108 GLY A O 1
ATOM 862 N N . VAL A 1 109 ? 1.564 -8.477 -20.196 1.00 90.81 109 VAL A N 1
ATOM 863 C CA . VAL A 1 109 ? 2.681 -8.279 -19.259 1.00 90.81 109 VAL A CA 1
ATOM 864 C C . VAL A 1 109 ? 2.846 -9.477 -18.324 1.00 90.81 109 VAL A C 1
ATOM 866 O O . VAL A 1 109 ? 1.868 -9.948 -17.733 1.00 90.81 109 VAL A O 1
ATOM 869 N N . ASP A 1 110 ? 4.094 -9.903 -18.117 1.00 93.50 110 ASP A N 1
ATOM 870 C CA . ASP A 1 110 ? 4.436 -10.975 -17.183 1.00 93.50 110 ASP A CA 1
ATOM 871 C C . ASP A 1 110 ? 3.926 -10.700 -15.755 1.00 93.50 110 ASP A C 1
ATOM 873 O O . ASP A 1 110 ? 3.918 -9.573 -15.243 1.00 93.50 110 ASP A O 1
ATOM 877 N N . SER A 1 111 ? 3.545 -11.776 -15.068 1.00 93.81 111 SER A N 1
ATOM 878 C CA . SER A 1 111 ? 3.060 -11.723 -13.691 1.00 93.81 111 SER A CA 1
ATOM 879 C C . SER A 1 111 ? 4.102 -11.114 -12.747 1.00 93.81 111 SER A C 1
ATOM 881 O O . SER A 1 111 ? 3.748 -10.317 -11.875 1.00 93.81 111 SER A O 1
ATOM 883 N N . GLY A 1 112 ? 5.390 -11.409 -12.938 1.00 94.56 112 GLY A N 1
ATOM 884 C CA . GLY A 1 112 ? 6.481 -10.840 -12.151 1.00 94.56 112 GLY A CA 1
ATOM 885 C C . GLY A 1 112 ? 6.557 -9.318 -12.265 1.00 94.56 112 GLY A C 1
ATOM 886 O O . GLY A 1 112 ? 6.621 -8.626 -11.244 1.00 94.56 112 GLY A O 1
ATOM 887 N N . LEU A 1 113 ? 6.461 -8.774 -13.481 1.00 94.62 113 LEU A N 1
ATOM 888 C CA . LEU A 1 113 ? 6.452 -7.324 -13.687 1.00 94.62 113 LEU A CA 1
ATOM 889 C C . LEU A 1 113 ? 5.182 -6.678 -13.120 1.00 94.62 113 LEU A C 1
ATOM 891 O O . LEU A 1 113 ? 5.269 -5.672 -12.410 1.00 94.62 113 LEU A O 1
ATOM 895 N N . ARG A 1 114 ? 4.009 -7.292 -13.328 1.00 95.38 114 ARG A N 1
ATOM 896 C CA . ARG A 1 114 ? 2.748 -6.826 -12.720 1.00 95.38 114 ARG A CA 1
ATOM 897 C C . ARG A 1 114 ? 2.840 -6.786 -11.196 1.00 95.38 114 ARG A C 1
ATOM 899 O O . ARG A 1 114 ? 2.399 -5.816 -10.580 1.00 95.38 114 ARG A O 1
ATOM 906 N N . CYS A 1 115 ? 3.460 -7.790 -10.577 1.00 95.50 115 CYS A N 1
ATOM 907 C CA . CYS A 1 115 ? 3.694 -7.828 -9.136 1.00 95.50 115 CYS A CA 1
ATOM 908 C C . CYS A 1 115 ? 4.519 -6.627 -8.650 1.00 95.50 115 CYS A C 1
ATOM 910 O O . CYS A 1 115 ? 4.176 -6.025 -7.627 1.00 95.50 115 CYS A O 1
ATOM 912 N N . ILE A 1 116 ? 5.584 -6.272 -9.377 1.00 95.62 116 ILE A N 1
ATOM 913 C CA . ILE A 1 116 ? 6.443 -5.122 -9.062 1.00 95.62 116 ILE A CA 1
ATOM 914 C C . ILE A 1 116 ? 5.666 -3.813 -9.224 1.00 95.62 116 ILE A C 1
ATOM 916 O O . ILE A 1 116 ? 5.706 -2.968 -8.330 1.00 95.62 116 ILE A O 1
ATOM 920 N N . LEU A 1 117 ? 4.915 -3.661 -10.318 1.00 96.62 117 LEU A N 1
ATOM 921 C CA . LEU A 1 117 ? 4.099 -2.474 -10.576 1.00 96.62 117 LEU A CA 1
ATOM 922 C C . LEU A 1 117 ? 3.038 -2.264 -9.488 1.00 96.62 117 LEU A C 1
ATOM 924 O O . LEU A 1 117 ? 2.923 -1.158 -8.961 1.00 96.62 117 LEU A O 1
ATOM 928 N N . PHE A 1 118 ? 2.320 -3.317 -9.075 1.00 97.81 118 PHE A N 1
ATOM 929 C CA . PHE A 1 118 ? 1.391 -3.238 -7.942 1.00 97.81 118 PHE A CA 1
ATOM 930 C C . PHE A 1 118 ? 2.103 -2.849 -6.645 1.00 97.81 118 PHE A C 1
ATOM 932 O O . PHE A 1 118 ? 1.634 -1.967 -5.927 1.00 97.81 118 PHE A O 1
ATOM 939 N N . ALA A 1 119 ? 3.254 -3.458 -6.347 1.00 96.88 119 ALA A N 1
ATOM 940 C CA . ALA A 1 119 ? 4.006 -3.134 -5.140 1.00 96.88 119 ALA A CA 1
ATOM 941 C C . ALA A 1 119 ? 4.444 -1.660 -5.132 1.00 96.88 119 ALA A C 1
ATOM 943 O O . ALA A 1 119 ? 4.324 -0.986 -4.104 1.00 96.88 119 ALA A O 1
ATOM 944 N N . ASN A 1 120 ? 4.946 -1.151 -6.256 1.00 96.12 120 ASN A N 1
ATOM 945 C CA . ASN A 1 120 ? 5.417 0.224 -6.380 1.00 96.12 120 ASN A CA 1
ATOM 946 C C . ASN A 1 120 ? 4.257 1.221 -6.347 1.00 96.12 120 ASN A C 1
ATOM 948 O O . ASN A 1 120 ? 4.332 2.197 -5.602 1.00 96.12 120 ASN A O 1
ATOM 952 N N . ARG A 1 121 ? 3.141 0.937 -7.032 1.00 97.62 121 ARG A N 1
ATOM 953 C CA . ARG A 1 121 ? 1.926 1.755 -6.929 1.00 97.62 121 ARG A CA 1
ATOM 954 C C . ARG A 1 121 ? 1.394 1.802 -5.497 1.00 97.62 121 ARG A C 1
ATOM 956 O O . ARG A 1 121 ? 1.063 2.885 -5.024 1.00 97.62 121 ARG A O 1
ATOM 963 N N . ALA A 1 122 ? 1.431 0.688 -4.761 1.00 97.81 122 ALA A N 1
ATOM 964 C CA . ALA A 1 122 ? 1.063 0.664 -3.346 1.00 97.81 122 ALA A CA 1
ATOM 965 C C . ALA A 1 122 ? 1.938 1.595 -2.487 1.00 97.81 122 ALA A C 1
ATOM 967 O O . ALA A 1 122 ? 1.429 2.251 -1.581 1.00 97.81 122 ALA A O 1
ATOM 968 N N . GLN A 1 123 ? 3.243 1.700 -2.774 1.00 96.94 123 GLN A N 1
ATOM 969 C CA . GLN A 1 123 ? 4.122 2.655 -2.085 1.00 96.94 123 GLN A CA 1
ATOM 970 C C . GLN A 1 123 ? 3.695 4.102 -2.339 1.00 96.94 123 GLN A C 1
ATOM 972 O O . GLN A 1 123 ? 3.697 4.916 -1.418 1.00 96.94 123 GLN A O 1
ATOM 977 N N . VAL A 1 124 ? 3.330 4.419 -3.579 1.00 97.06 124 VAL A N 1
ATOM 978 C CA . VAL A 1 124 ? 2.868 5.759 -3.944 1.00 97.06 124 VAL A CA 1
ATOM 979 C C . VAL A 1 124 ? 1.526 6.071 -3.287 1.00 97.06 124 VAL A C 1
ATOM 981 O O . VAL A 1 124 ? 1.365 7.139 -2.708 1.00 97.06 124 VAL A O 1
ATOM 984 N N . GLU A 1 125 ? 0.581 5.131 -3.308 1.00 97.56 125 GLU A N 1
ATOM 985 C CA . GLU A 1 125 ? -0.719 5.295 -2.646 1.00 97.56 125 GLU A CA 1
ATOM 986 C C . GLU A 1 125 ? -0.574 5.444 -1.128 1.00 97.56 125 GLU A C 1
ATOM 988 O O . GLU A 1 125 ? -1.330 6.188 -0.511 1.00 97.56 125 GLU A O 1
ATOM 993 N N . LEU A 1 126 ? 0.419 4.786 -0.526 1.00 96.75 126 LEU A N 1
ATOM 994 C CA . LEU A 1 126 ? 0.763 4.963 0.881 1.00 96.75 126 LEU A CA 1
ATOM 995 C C . LEU A 1 126 ? 1.308 6.370 1.172 1.00 96.75 126 LEU A C 1
ATOM 997 O O . LEU A 1 126 ? 0.943 6.947 2.191 1.00 96.75 126 LEU A O 1
ATOM 1001 N N . ASN A 1 127 ? 2.149 6.925 0.292 1.00 95.31 127 ASN A N 1
ATOM 1002 C CA . ASN A 1 127 ? 2.648 8.301 0.420 1.00 95.31 127 ASN A CA 1
ATOM 1003 C C . ASN A 1 127 ? 1.531 9.341 0.218 1.00 95.31 127 ASN A C 1
ATOM 1005 O O . ASN A 1 127 ? 1.553 10.395 0.838 1.00 95.31 127 ASN A O 1
ATOM 1009 N N . LEU A 1 128 ? 0.546 9.031 -0.630 1.00 95.69 128 LEU A N 1
ATOM 1010 C CA . LEU A 1 128 ? -0.650 9.847 -0.863 1.00 95.69 128 LEU A CA 1
ATOM 1011 C C . LEU A 1 128 ? -1.733 9.677 0.218 1.00 95.69 128 LEU A C 1
ATOM 1013 O O . LEU A 1 128 ? -2.806 10.254 0.075 1.00 95.69 128 LEU A O 1
ATOM 1017 N N . GLU A 1 129 ? -1.495 8.850 1.241 1.00 95.94 129 GLU A N 1
ATOM 1018 C CA . GLU A 1 129 ? -2.466 8.492 2.289 1.00 95.94 129 GLU A CA 1
ATOM 1019 C C . GLU A 1 129 ? -3.773 7.859 1.763 1.00 95.94 129 GLU A C 1
ATOM 1021 O O . GLU A 1 129 ? -4.784 7.757 2.458 1.00 95.94 129 GLU A O 1
ATOM 1026 N N . ASN A 1 130 ? -3.748 7.321 0.542 1.00 96.75 130 ASN A N 1
ATOM 1027 C CA . ASN A 1 130 ? -4.851 6.573 -0.056 1.00 96.75 130 ASN A CA 1
ATOM 1028 C C . ASN A 1 130 ? -4.816 5.109 0.402 1.00 96.75 130 ASN A C 1
ATOM 1030 O O . ASN A 1 130 ? -4.651 4.174 -0.393 1.00 96.75 130 ASN A O 1
ATOM 1034 N N . TYR A 1 131 ? -4.985 4.891 1.705 1.00 97.69 131 TYR A N 1
ATOM 1035 C CA . TYR A 1 131 ? -4.792 3.585 2.341 1.00 97.69 131 TYR A CA 1
ATOM 1036 C C . TYR A 1 131 ? -5.657 2.469 1.735 1.00 97.69 131 TYR A C 1
ATOM 1038 O O . TYR A 1 131 ? -5.199 1.338 1.585 1.00 97.69 131 TYR A O 1
ATOM 1046 N N . GLY A 1 132 ? -6.890 2.776 1.316 1.00 97.12 132 GLY A N 1
ATOM 1047 C CA . GLY A 1 132 ? -7.789 1.791 0.708 1.00 97.12 132 GLY A CA 1
ATOM 1048 C C . GLY A 1 132 ? -7.268 1.223 -0.617 1.00 97.12 132 GLY A C 1
ATOM 1049 O O . GLY A 1 132 ? -7.364 0.017 -0.844 1.00 97.12 132 GLY A O 1
ATOM 1050 N N . ASN A 1 133 ? -6.688 2.066 -1.475 1.00 97.44 133 ASN A N 1
ATOM 1051 C CA . ASN A 1 133 ? -6.093 1.622 -2.739 1.00 97.44 133 ASN A CA 1
ATOM 1052 C C . ASN A 1 133 ? -4.747 0.936 -2.512 1.00 97.44 133 ASN A C 1
ATOM 1054 O O . ASN A 1 133 ? -4.496 -0.102 -3.119 1.00 97.44 133 ASN A O 1
ATOM 1058 N N . CYS A 1 134 ? -3.942 1.441 -1.571 1.00 98.06 134 CYS A N 1
ATOM 1059 C CA . CYS A 1 134 ? -2.704 0.785 -1.156 1.00 98.06 134 CYS A CA 1
ATOM 1060 C C . CYS A 1 134 ? -2.953 -0.677 -0.748 1.00 98.06 134 CYS A C 1
ATOM 1062 O O . CYS A 1 134 ? -2.272 -1.579 -1.231 1.00 98.06 134 CYS A O 1
ATOM 1064 N N . ILE A 1 135 ? -3.982 -0.935 0.067 1.00 97.62 135 ILE A N 1
ATOM 1065 C CA . ILE A 1 135 ? -4.350 -2.297 0.478 1.00 97.62 135 ILE A CA 1
ATOM 1066 C C . ILE A 1 135 ? -4.725 -3.167 -0.726 1.00 97.62 135 ILE A C 1
ATOM 1068 O O . ILE A 1 135 ? -4.267 -4.306 -0.814 1.00 97.62 135 ILE A O 1
ATOM 1072 N N . LYS A 1 136 ? -5.535 -2.650 -1.660 1.00 97.50 136 LYS A N 1
ATOM 1073 C CA . LYS A 1 136 ? -5.923 -3.393 -2.872 1.00 97.50 136 LYS A CA 1
ATOM 1074 C C . LYS A 1 136 ? -4.692 -3.805 -3.677 1.00 97.50 136 LYS A C 1
ATOM 1076 O O . LYS A 1 136 ? -4.580 -4.971 -4.045 1.00 97.50 136 LYS A O 1
ATOM 1081 N N . ASP A 1 137 ? -3.760 -2.883 -3.885 1.00 97.94 137 ASP A N 1
ATOM 1082 C CA . ASP A 1 137 ? -2.530 -3.143 -4.632 1.00 97.94 137 ASP A CA 1
ATOM 1083 C C . ASP A 1 137 ? -1.613 -4.135 -3.915 1.00 97.94 137 ASP A C 1
ATOM 1085 O O . ASP A 1 137 ? -1.090 -5.056 -4.542 1.00 97.94 137 ASP A O 1
ATOM 1089 N N . CYS A 1 138 ? -1.481 -4.021 -2.591 1.00 97.44 138 CYS A N 1
ATOM 1090 C CA . CYS A 1 138 ? -0.720 -4.981 -1.792 1.00 97.44 138 CYS A CA 1
ATOM 1091 C C . CYS A 1 138 ? -1.308 -6.392 -1.906 1.00 97.44 138 CYS A C 1
ATOM 1093 O O . CYS A 1 138 ? -0.562 -7.348 -2.098 1.00 97.44 138 CYS A O 1
ATOM 1095 N N . VAL A 1 139 ? -2.636 -6.529 -1.844 1.00 96.69 139 VAL A N 1
ATOM 1096 C CA . VAL A 1 139 ? -3.316 -7.824 -1.997 1.00 96.69 139 VAL A CA 1
ATOM 1097 C C . VAL A 1 139 ? -3.072 -8.419 -3.385 1.00 96.69 139 VAL A C 1
ATOM 1099 O O . VAL A 1 139 ? -2.819 -9.616 -3.482 1.00 96.69 139 VAL A O 1
ATOM 1102 N N . GLN A 1 140 ? -3.115 -7.618 -4.455 1.00 96.56 140 GLN A N 1
ATOM 1103 C CA . GLN A 1 140 ? -2.819 -8.118 -5.805 1.00 96.56 140 GLN A CA 1
ATOM 1104 C C . GLN A 1 140 ? -1.351 -8.524 -5.961 1.00 96.56 140 GLN A C 1
ATOM 1106 O O . GLN A 1 140 ? -1.063 -9.577 -6.520 1.00 96.56 140 GLN A O 1
ATOM 1111 N N . SER A 1 141 ? -0.425 -7.733 -5.415 1.00 96.31 141 SER A N 1
ATOM 1112 C CA . SER A 1 141 ? 1.006 -8.044 -5.436 1.00 96.31 141 SER A CA 1
ATOM 1113 C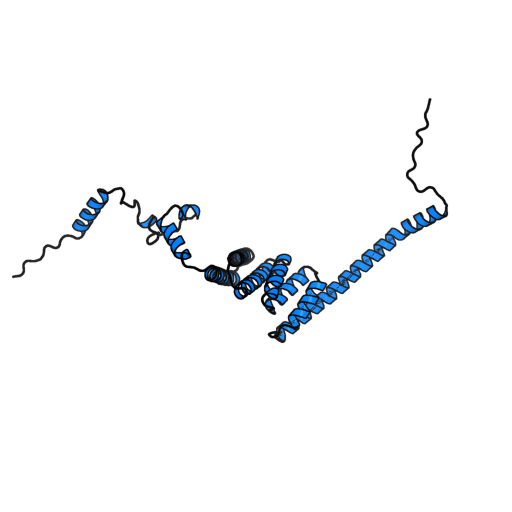 C . SER A 1 141 ? 1.308 -9.355 -4.698 1.00 96.31 141 SER A C 1
ATOM 1115 O O . SER A 1 141 ? 1.917 -10.259 -5.264 1.00 96.31 141 SER A O 1
ATOM 1117 N N . VAL A 1 142 ? 0.786 -9.509 -3.475 1.00 95.31 142 VAL A N 1
ATOM 1118 C CA . VAL A 1 142 ? 0.986 -10.701 -2.635 1.00 95.31 142 VAL A CA 1
ATOM 1119 C C . VAL A 1 142 ? 0.410 -11.969 -3.267 1.00 95.31 142 VAL A C 1
ATOM 1121 O O . VAL A 1 142 ? 1.000 -13.034 -3.106 1.00 95.31 142 VAL A O 1
ATOM 1124 N N . LYS A 1 143 ? -0.710 -11.867 -3.996 1.00 95.62 143 LYS A N 1
ATOM 1125 C CA . LYS A 1 143 ? -1.292 -13.001 -4.735 1.00 95.62 143 LYS A CA 1
ATOM 1126 C C . LYS A 1 143 ? -0.349 -13.558 -5.797 1.00 95.62 143 LYS A C 1
ATOM 1128 O O . LYS A 1 143 ? -0.385 -14.755 -6.046 1.00 95.62 143 LYS A O 1
ATOM 1133 N N . ILE A 1 144 ? 0.449 -12.696 -6.426 1.00 95.06 144 ILE A N 1
ATOM 1134 C CA . ILE A 1 144 ? 1.402 -13.106 -7.457 1.00 95.06 144 ILE A CA 1
ATOM 1135 C C . ILE A 1 144 ? 2.695 -13.594 -6.806 1.00 95.06 144 ILE A C 1
ATOM 1137 O O . ILE A 1 144 ? 3.123 -14.722 -7.032 1.00 95.06 144 ILE A O 1
ATOM 1141 N N . LYS A 1 145 ? 3.318 -12.740 -5.986 1.00 93.44 145 LYS A N 1
ATOM 1142 C CA . LYS A 1 145 ? 4.528 -13.075 -5.240 1.00 93.44 145 LYS A CA 1
ATOM 1143 C C . LYS A 1 145 ? 4.438 -12.493 -3.827 1.00 93.44 145 LYS A C 1
ATOM 1145 O O . LYS A 1 145 ? 4.467 -11.268 -3.667 1.00 93.44 145 LYS A O 1
ATOM 1150 N N . PRO A 1 146 ? 4.388 -13.333 -2.781 1.00 93.38 146 PRO A N 1
ATOM 1151 C CA . PRO A 1 146 ? 4.410 -12.846 -1.411 1.00 93.38 146 PRO A CA 1
ATOM 1152 C C . PRO A 1 146 ? 5.776 -12.216 -1.122 1.00 93.38 146 PRO A C 1
ATOM 1154 O O . PRO A 1 146 ? 6.808 -12.880 -1.161 1.00 93.38 146 PRO A O 1
ATOM 1157 N N . THR A 1 147 ? 5.787 -10.913 -0.845 1.00 92.81 147 THR A N 1
ATOM 1158 C CA . THR A 1 147 ? 7.003 -10.172 -0.490 1.00 92.81 147 THR A CA 1
ATOM 1159 C C . THR A 1 147 ? 6.792 -9.398 0.802 1.00 92.81 147 THR A C 1
ATOM 1161 O O . THR A 1 147 ? 5.725 -8.820 1.026 1.00 92.81 147 THR A O 1
ATOM 1164 N N . VAL A 1 148 ? 7.831 -9.332 1.640 1.00 93.25 148 VAL A N 1
ATOM 1165 C CA . VAL A 1 148 ? 7.789 -8.599 2.918 1.00 93.25 148 VAL A CA 1
ATOM 1166 C C . VAL A 1 148 ? 7.428 -7.128 2.694 1.00 93.25 148 VAL A C 1
ATOM 1168 O O . VAL A 1 148 ? 6.602 -6.574 3.415 1.00 93.25 148 VAL A O 1
ATOM 1171 N N . LYS A 1 149 ? 7.959 -6.505 1.6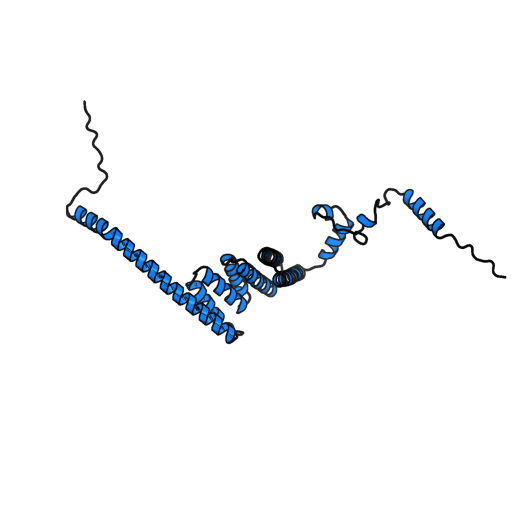33 1.00 92.69 149 LYS A N 1
ATOM 1172 C CA . LYS A 1 149 ? 7.669 -5.105 1.275 1.00 92.69 149 LYS A CA 1
ATOM 1173 C C . LYS A 1 149 ? 6.188 -4.866 0.967 1.00 92.69 149 LYS A C 1
ATOM 1175 O O . LYS A 1 149 ? 5.641 -3.861 1.420 1.00 92.69 149 LYS A O 1
ATOM 1180 N N . ALA A 1 150 ? 5.538 -5.763 0.220 1.00 95.19 150 ALA A N 1
ATOM 1181 C CA . ALA A 1 150 ? 4.113 -5.640 -0.082 1.00 95.19 150 ALA A CA 1
ATOM 1182 C C . ALA A 1 150 ? 3.261 -5.790 1.188 1.00 95.19 150 ALA A C 1
ATOM 1184 O O . ALA A 1 150 ? 2.391 -4.957 1.443 1.00 95.19 150 ALA A O 1
ATOM 1185 N N . TYR A 1 151 ? 3.568 -6.776 2.038 1.00 96.50 151 TYR A N 1
ATOM 1186 C CA . TYR A 1 151 ? 2.889 -6.923 3.326 1.00 96.50 151 TYR A CA 1
ATOM 1187 C C . TYR A 1 151 ? 3.097 -5.714 4.236 1.00 96.50 151 TYR A C 1
ATOM 1189 O O . TYR A 1 151 ? 2.133 -5.204 4.795 1.00 96.50 151 TYR A O 1
ATOM 1197 N N . PHE A 1 152 ? 4.325 -5.210 4.357 1.00 95.75 152 PHE A N 1
ATOM 1198 C CA . PHE A 1 152 ? 4.642 -4.069 5.213 1.00 95.75 152 PHE A CA 1
ATOM 1199 C C . PHE A 1 152 ? 3.845 -2.813 4.831 1.00 95.75 152 PHE A C 1
ATOM 1201 O O . PHE A 1 152 ? 3.284 -2.136 5.696 1.00 95.75 152 PHE A O 1
ATOM 1208 N N . ARG A 1 153 ? 3.733 -2.529 3.527 1.00 96.81 153 ARG A N 1
ATOM 1209 C CA . ARG A 1 153 ? 2.908 -1.428 3.005 1.00 96.81 153 ARG A CA 1
ATOM 1210 C C . ARG A 1 153 ? 1.427 -1.631 3.343 1.00 96.81 153 ARG A C 1
ATOM 1212 O O . ARG A 1 153 ? 0.787 -0.704 3.840 1.00 96.81 153 ARG A O 1
ATOM 1219 N N . GLY A 1 154 ? 0.914 -2.850 3.156 1.00 97.06 154 GLY A N 1
ATOM 1220 C CA . GLY A 1 154 ? -0.466 -3.219 3.483 1.00 97.06 154 GLY A CA 1
ATOM 1221 C C . GLY A 1 154 ? -0.788 -3.134 4.979 1.00 97.06 154 GLY A C 1
ATOM 1222 O O . GLY A 1 154 ? -1.842 -2.615 5.345 1.00 97.06 154 GLY A O 1
ATOM 1223 N N . ILE A 1 155 ? 0.136 -3.559 5.845 1.00 97.44 155 ILE A N 1
ATOM 1224 C CA . ILE A 1 155 ? 0.046 -3.463 7.311 1.00 97.44 155 ILE A CA 1
ATOM 1225 C C . ILE A 1 155 ? -0.045 -1.998 7.735 1.00 97.44 155 ILE A C 1
ATOM 1227 O O . ILE A 1 155 ? -0.953 -1.628 8.477 1.00 97.44 155 ILE A O 1
ATOM 1231 N N . LYS A 1 156 ? 0.848 -1.141 7.220 1.00 97.06 156 LYS A N 1
ATOM 1232 C CA . LYS A 1 156 ? 0.839 0.293 7.542 1.00 97.06 156 LYS A CA 1
ATOM 1233 C C . LYS A 1 156 ? -0.473 0.956 7.111 1.00 97.06 156 LYS A C 1
ATOM 1235 O O . LYS A 1 156 ? -1.055 1.711 7.885 1.00 97.06 156 LYS A O 1
ATOM 1240 N N . ALA A 1 157 ? -0.966 0.636 5.914 1.00 97.81 157 ALA A N 1
ATOM 1241 C CA . ALA A 1 157 ? -2.236 1.158 5.4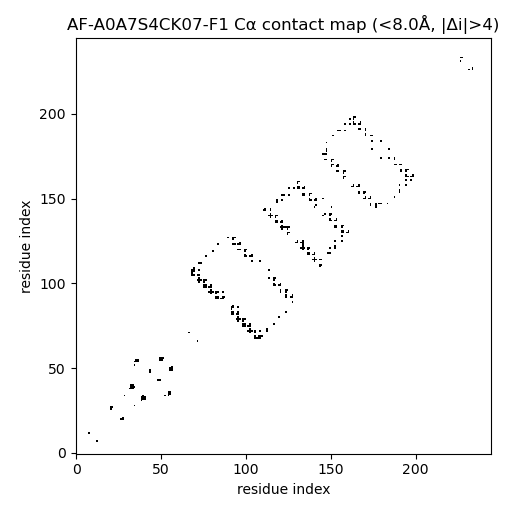16 1.00 97.81 157 ALA A CA 1
ATOM 1242 C C . ALA A 1 157 ? -3.456 0.641 6.203 1.00 97.81 157 ALA A C 1
ATOM 1244 O O . ALA A 1 157 ? -4.370 1.407 6.502 1.00 97.81 157 ALA A O 1
ATOM 1245 N N . SER A 1 158 ? -3.470 -0.638 6.582 1.00 97.25 158 SER A N 1
ATOM 1246 C CA . SER A 1 158 ? -4.571 -1.240 7.351 1.00 97.25 158 SER A CA 1
ATOM 1247 C C . SER A 1 158 ? -4.628 -0.701 8.781 1.00 97.25 158 SER A C 1
ATOM 1249 O O . SER A 1 158 ? -5.718 -0.408 9.276 1.00 97.25 158 SER A O 1
ATOM 1251 N N . ASN A 1 159 ? -3.466 -0.466 9.402 1.00 96.25 159 ASN A N 1
ATOM 1252 C CA . ASN A 1 159 ? -3.369 0.200 10.701 1.00 96.25 159 ASN A CA 1
ATOM 1253 C C . ASN A 1 159 ? -3.883 1.640 10.657 1.00 96.25 159 ASN A C 1
ATOM 1255 O O . ASN A 1 159 ? -4.631 2.036 11.547 1.00 96.25 159 ASN A O 1
ATOM 1259 N N . ALA A 1 160 ? -3.557 2.402 9.609 1.00 96.31 160 ALA A N 1
ATOM 1260 C CA . ALA A 1 160 ? -4.079 3.759 9.446 1.00 96.31 160 ALA A CA 1
ATOM 1261 C C . ALA A 1 160 ? -5.616 3.795 9.308 1.00 96.31 160 ALA A C 1
ATOM 1263 O O . ALA A 1 160 ? -6.256 4.738 9.765 1.00 96.31 160 ALA A O 1
ATOM 1264 N N . LEU A 1 161 ? -6.223 2.747 8.738 1.00 96.69 161 LEU A N 1
ATOM 1265 C CA . LEU A 1 161 ? -7.680 2.603 8.618 1.00 96.69 161 LEU A CA 1
ATOM 1266 C C . LEU A 1 161 ? -8.355 1.920 9.819 1.00 96.69 161 LEU A C 1
ATOM 1268 O O . LEU A 1 161 ? -9.549 1.631 9.733 1.00 96.69 161 LEU A O 1
ATOM 1272 N N . ARG A 1 162 ? -7.625 1.620 10.906 1.00 95.88 162 ARG A N 1
ATOM 1273 C CA . ARG A 1 162 ? -8.131 0.858 12.069 1.00 95.88 162 ARG A CA 1
ATOM 1274 C C . ARG A 1 162 ? -8.755 -0.495 11.688 1.00 95.88 162 ARG A C 1
ATOM 1276 O O . ARG A 1 162 ? -9.654 -0.992 12.358 1.00 95.88 162 ARG A O 1
ATOM 1283 N N . LYS A 1 163 ? -8.288 -1.119 10.599 1.00 96.44 163 LYS A N 1
ATOM 1284 C CA . LYS A 1 163 ? -8.724 -2.462 10.177 1.00 96.44 163 LYS A CA 1
ATOM 1285 C C . LYS A 1 163 ? -7.909 -3.527 10.904 1.00 96.44 163 LYS A C 1
ATOM 1287 O O . LYS A 1 163 ? -7.120 -4.240 10.286 1.00 96.44 163 LYS A O 1
ATOM 1292 N N . TRP A 1 164 ? -8.067 -3.591 12.222 1.00 97.00 164 TRP A N 1
ATOM 1293 C CA . TRP A 1 164 ? -7.160 -4.318 13.107 1.00 97.00 164 TRP A CA 1
ATOM 1294 C C . TRP A 1 164 ? -7.043 -5.803 12.780 1.00 97.00 164 TRP A C 1
ATOM 1296 O O . TRP A 1 164 ? -5.932 -6.312 12.677 1.00 97.00 164 TRP A O 1
ATOM 1306 N N . GLU A 1 165 ? -8.162 -6.492 12.561 1.00 96.00 165 GLU A N 1
ATOM 1307 C CA . GLU A 1 165 ? -8.190 -7.921 12.238 1.00 96.00 165 GLU A CA 1
ATOM 1308 C C . GLU A 1 165 ? -7.401 -8.222 10.961 1.00 96.00 165 GLU A C 1
ATOM 1310 O O . GLU A 1 165 ? -6.574 -9.133 10.932 1.00 96.00 165 GLU A O 1
ATOM 1315 N N . MET A 1 166 ? -7.601 -7.398 9.930 1.00 95.62 166 MET A N 1
ATOM 1316 C CA . MET A 1 166 ? -6.891 -7.515 8.660 1.00 95.62 166 MET A CA 1
ATOM 1317 C C . MET A 1 166 ? -5.392 -7.249 8.828 1.00 95.62 166 MET A C 1
ATOM 1319 O O . MET A 1 166 ? -4.574 -7.961 8.244 1.00 95.62 166 MET A O 1
ATOM 1323 N N . THR A 1 167 ? -5.012 -6.260 9.646 1.00 96.94 167 THR A N 1
ATOM 1324 C CA . THR A 1 167 ? -3.600 -6.022 9.964 1.00 96.94 167 THR A CA 1
ATOM 1325 C C . THR A 1 167 ? -2.981 -7.240 10.649 1.00 96.94 167 THR A C 1
ATOM 1327 O O . THR A 1 167 ? -1.890 -7.656 10.265 1.00 96.94 167 THR A O 1
ATOM 1330 N N . LEU A 1 168 ? -3.654 -7.833 11.640 1.00 97.44 168 LEU A N 1
ATOM 1331 C CA . LEU A 1 168 ? -3.131 -8.993 12.371 1.00 97.44 168 LEU A CA 1
ATOM 1332 C C . LEU A 1 168 ? -2.889 -10.185 11.439 1.00 97.44 168 LEU A C 1
ATOM 1334 O O . LEU A 1 168 ? -1.811 -10.779 11.493 1.00 97.44 168 LEU A O 1
ATOM 1338 N N . GLU A 1 169 ? -3.837 -10.467 10.543 1.00 96.44 169 GLU A N 1
ATOM 1339 C CA . GLU A 1 169 ? -3.702 -11.514 9.526 1.00 96.44 169 GLU A CA 1
ATOM 1340 C C . GLU A 1 169 ? -2.523 -11.233 8.579 1.00 96.44 169 GLU A C 1
ATOM 1342 O O . GLU A 1 169 ? -1.711 -12.117 8.299 1.00 96.44 169 GLU A O 1
ATOM 1347 N N . MET A 1 170 ? -2.383 -9.989 8.104 1.00 95.88 170 MET A N 1
ATOM 1348 C CA . MET A 1 170 ? -1.260 -9.604 7.245 1.00 95.88 170 MET A CA 1
ATOM 1349 C C . MET A 1 170 ? 0.086 -9.710 7.966 1.00 95.88 170 MET A C 1
ATOM 1351 O O . MET A 1 170 ? 1.046 -10.174 7.358 1.00 95.88 170 MET A O 1
ATOM 1355 N N . CYS A 1 171 ? 0.170 -9.326 9.243 1.00 96.81 171 CYS A N 1
ATOM 1356 C CA . CYS A 1 171 ? 1.384 -9.471 10.048 1.00 96.81 171 CYS A CA 1
ATOM 1357 C C . CYS A 1 171 ? 1.798 -10.940 10.190 1.00 96.81 171 CYS A C 1
ATOM 1359 O O . CYS A 1 171 ? 2.980 -11.252 10.091 1.00 96.81 171 CYS A O 1
ATOM 1361 N N . GLU A 1 172 ? 0.841 -11.842 10.406 1.00 95.75 172 GLU A N 1
ATOM 1362 C CA . GLU A 1 172 ? 1.115 -13.278 10.535 1.00 95.75 172 GLU A CA 1
ATOM 1363 C C . GLU A 1 172 ? 1.619 -13.884 9.233 1.00 95.75 172 GLU A C 1
ATOM 1365 O O . GLU A 1 172 ? 2.619 -14.598 9.239 1.00 95.75 172 GLU A O 1
ATOM 1370 N N . LYS A 1 173 ? 0.988 -13.537 8.108 1.00 95.38 173 LYS A N 1
ATOM 1371 C CA . LYS A 1 173 ? 1.451 -13.979 6.788 1.00 95.38 173 LYS A CA 1
ATOM 1372 C C . LYS A 1 173 ? 2.808 -13.381 6.421 1.00 95.38 173 LYS A C 1
ATOM 1374 O O . LYS A 1 173 ? 3.621 -14.060 5.803 1.00 95.38 173 LYS A O 1
ATOM 1379 N N . ALA A 1 174 ? 3.080 -12.139 6.820 1.00 95.31 174 ALA A N 1
ATOM 1380 C CA . ALA A 1 174 ? 4.359 -11.485 6.560 1.00 95.31 174 ALA A CA 1
ATOM 1381 C C . ALA A 1 174 ? 5.533 -12.191 7.256 1.00 95.31 174 ALA A C 1
ATOM 1383 O O . ALA A 1 174 ? 6.602 -12.297 6.664 1.00 95.31 174 ALA A O 1
ATOM 1384 N N . MET A 1 175 ? 5.326 -12.708 8.473 1.00 93.81 175 MET A N 1
ATOM 1385 C CA . MET A 1 175 ? 6.340 -13.464 9.227 1.00 93.81 175 MET A CA 1
ATOM 1386 C C . MET A 1 175 ? 6.641 -14.847 8.630 1.00 93.81 175 MET A C 1
ATOM 1388 O O . MET A 1 175 ? 7.657 -15.443 8.963 1.00 93.81 175 MET A O 1
ATOM 1392 N N . GLN A 1 176 ? 5.777 -15.363 7.751 1.00 93.69 176 GLN A N 1
ATOM 1393 C CA . GLN A 1 176 ? 5.965 -16.656 7.081 1.00 93.69 176 GLN A CA 1
ATOM 1394 C C . GLN A 1 176 ? 6.734 -16.536 5.754 1.00 93.69 176 GLN A C 1
ATOM 1396 O O . GLN A 1 176 ? 6.958 -17.540 5.080 1.00 93.69 176 GLN A O 1
ATOM 1401 N N . VAL A 1 177 ? 7.118 -15.322 5.342 1.00 93.12 177 VAL A N 1
ATOM 1402 C CA . VAL A 1 177 ? 7.867 -15.105 4.097 1.00 93.12 177 VAL A CA 1
ATOM 1403 C C . VAL A 1 177 ? 9.327 -15.546 4.299 1.00 93.12 177 VAL A C 1
ATOM 1405 O O . VAL A 1 177 ? 9.953 -15.080 5.248 1.00 93.12 177 VAL A O 1
ATOM 1408 N N . PRO A 1 178 ? 9.897 -16.393 3.417 1.00 87.38 178 PRO A N 1
ATOM 1409 C CA . PRO A 1 178 ? 11.215 -17.005 3.632 1.00 87.38 178 PRO A CA 1
ATOM 1410 C C . PRO A 1 178 ? 12.375 -15.999 3.681 1.00 87.38 178 PRO A C 1
ATOM 1412 O O . PRO A 1 178 ? 13.342 -16.222 4.400 1.00 87.38 178 PRO A O 1
ATOM 1415 N N . ASP A 1 179 ? 12.261 -14.876 2.969 1.00 87.00 179 ASP A N 1
ATOM 1416 C CA . ASP A 1 179 ? 13.320 -13.862 2.851 1.00 87.00 179 ASP A CA 1
ATOM 1417 C C . ASP A 1 179 ? 13.232 -12.750 3.919 1.00 87.00 179 ASP A C 1
ATOM 1419 O O . ASP A 1 179 ? 13.752 -11.650 3.721 1.00 87.00 179 ASP A O 1
ATOM 1423 N N . ILE A 1 180 ? 12.524 -12.980 5.030 1.00 92.81 180 ILE A N 1
ATOM 1424 C CA . ILE A 1 180 ? 12.345 -11.959 6.069 1.00 92.81 180 ILE A CA 1
ATOM 1425 C C . ILE A 1 180 ? 13.625 -11.737 6.880 1.00 92.81 180 ILE A C 1
ATOM 1427 O O . ILE A 1 180 ? 14.241 -12.664 7.403 1.00 92.81 180 ILE A O 1
ATOM 1431 N N . THR A 1 181 ? 14.020 -10.473 7.032 1.00 93.75 181 THR A N 1
ATOM 1432 C CA . THR A 1 181 ? 15.132 -10.105 7.915 1.00 93.75 181 THR A CA 1
ATOM 1433 C C . THR A 1 181 ? 14.659 -9.901 9.357 1.00 93.75 181 THR A C 1
ATOM 1435 O O . THR A 1 181 ? 13.556 -9.410 9.600 1.00 93.75 181 THR A O 1
ATOM 1438 N N . ALA A 1 182 ? 15.531 -10.153 10.341 1.00 92.81 182 ALA A N 1
ATOM 1439 C CA . ALA A 1 182 ? 15.215 -9.931 11.762 1.00 92.81 182 ALA A CA 1
ATOM 1440 C C . ALA A 1 182 ? 14.764 -8.484 12.072 1.00 92.81 182 ALA A C 1
ATOM 1442 O O . ALA A 1 182 ? 13.950 -8.244 12.964 1.00 92.81 182 ALA A O 1
ATOM 1443 N N . LYS A 1 183 ? 15.271 -7.496 11.316 1.00 93.69 183 LYS A N 1
ATOM 1444 C CA . LYS A 1 183 ? 14.846 -6.091 11.437 1.00 93.69 183 LYS A CA 1
ATOM 1445 C C . LYS A 1 183 ? 13.408 -5.894 10.956 1.00 93.69 183 LYS A C 1
ATOM 1447 O O . LYS A 1 183 ? 12.641 -5.209 11.627 1.00 93.69 183 LYS A O 1
ATOM 1452 N N . GLU A 1 184 ? 13.046 -6.467 9.811 1.00 92.56 184 GLU A N 1
ATOM 1453 C CA . GLU A 1 184 ? 11.683 -6.390 9.274 1.00 92.56 184 GLU A CA 1
ATOM 1454 C C . GLU A 1 184 ? 10.691 -7.113 10.181 1.00 92.56 184 GLU A C 1
ATOM 1456 O O . GLU A 1 184 ? 9.623 -6.571 10.471 1.00 92.56 184 GLU A O 1
ATOM 1461 N N . GLU A 1 185 ? 11.072 -8.279 10.700 1.00 93.81 185 GLU A N 1
ATOM 1462 C CA . GLU A 1 185 ? 10.261 -9.033 11.651 1.00 93.81 185 GLU A CA 1
ATOM 1463 C C . GLU A 1 185 ? 9.957 -8.211 12.909 1.00 93.81 185 GLU A C 1
ATOM 1465 O O . GLU A 1 185 ? 8.794 -8.073 13.290 1.00 93.81 185 GLU A O 1
ATOM 1470 N N . LEU A 1 186 ? 10.971 -7.573 13.506 1.00 95.19 186 LEU A N 1
ATOM 1471 C CA . LEU A 1 186 ? 10.789 -6.707 14.674 1.00 95.19 186 LEU A CA 1
ATOM 1472 C C . LEU A 1 186 ? 9.814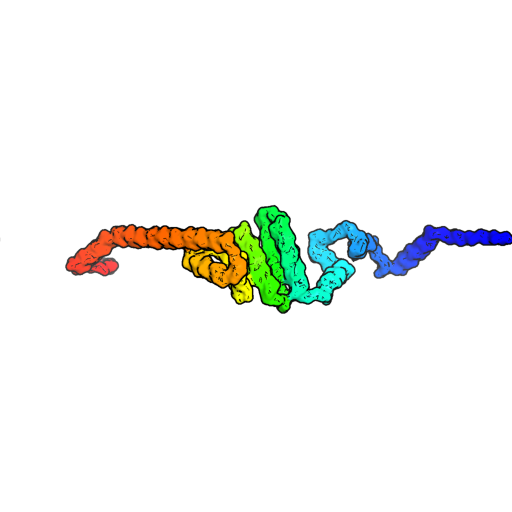 -5.554 14.392 1.00 95.19 186 LEU A C 1
ATOM 1474 O O . LEU A 1 186 ? 8.992 -5.198 15.241 1.00 95.19 186 LEU A O 1
ATOM 1478 N N . VAL A 1 187 ? 9.891 -4.946 13.206 1.00 95.44 187 VAL A N 1
ATOM 1479 C CA . VAL A 1 187 ? 8.973 -3.869 12.821 1.00 95.44 187 VAL A CA 1
ATOM 1480 C C . VAL A 1 187 ? 7.546 -4.404 12.665 1.00 95.44 187 VAL A C 1
ATOM 1482 O O . VAL A 1 187 ? 6.607 -3.770 13.151 1.00 95.44 187 VAL A O 1
ATOM 1485 N N . ILE A 1 188 ? 7.366 -5.571 12.044 1.00 95.44 188 ILE A N 1
ATOM 1486 C CA . ILE A 1 188 ? 6.053 -6.211 11.891 1.00 95.44 188 ILE A CA 1
ATOM 1487 C C . ILE A 1 188 ? 5.474 -6.587 13.261 1.00 95.44 188 ILE A C 1
ATOM 1489 O O . ILE A 1 188 ? 4.295 -6.338 13.508 1.00 95.44 188 ILE A O 1
ATOM 1493 N N . GLN A 1 189 ? 6.286 -7.106 14.187 1.00 95.81 189 GLN A N 1
ATOM 1494 C CA . GLN A 1 189 ? 5.859 -7.401 15.558 1.00 95.81 189 GLN A CA 1
ATOM 1495 C C . GLN A 1 189 ? 5.358 -6.144 16.283 1.00 95.81 189 GLN A C 1
ATOM 1497 O O . GLN A 1 189 ? 4.291 -6.176 16.896 1.00 95.81 189 GLN A O 1
ATOM 1502 N N . LYS A 1 190 ? 6.056 -5.008 16.147 1.00 96.19 190 LYS A N 1
ATOM 1503 C CA . LYS A 1 190 ? 5.590 -3.723 16.699 1.00 96.19 190 LYS A CA 1
ATOM 1504 C C . LYS A 1 190 ? 4.244 -3.299 16.107 1.00 96.19 190 LYS A C 1
ATOM 1506 O O . LYS A 1 190 ? 3.355 -2.891 16.846 1.00 96.19 190 LYS A O 1
ATOM 1511 N N . GLN A 1 191 ? 4.068 -3.425 14.791 1.00 95.69 191 GLN A N 1
ATOM 1512 C CA . GLN A 1 191 ? 2.793 -3.105 14.133 1.00 95.69 191 GLN A CA 1
ATOM 1513 C C . GLN A 1 191 ? 1.662 -4.057 14.549 1.00 95.69 191 GLN A C 1
ATOM 1515 O O . GLN A 1 191 ? 0.518 -3.622 14.685 1.00 95.69 191 GLN A O 1
ATOM 1520 N N . LYS A 1 192 ? 1.979 -5.336 14.788 1.00 96.56 192 LYS A N 1
ATOM 1521 C CA . LYS A 1 192 ? 1.044 -6.338 15.315 1.00 96.56 192 LYS A CA 1
ATOM 1522 C C . LYS A 1 192 ? 0.564 -5.958 16.716 1.00 96.56 192 LYS A C 1
ATOM 1524 O O . LYS A 1 192 ? -0.628 -6.048 16.989 1.00 96.56 192 LYS A O 1
ATOM 1529 N N . GLU A 1 193 ? 1.466 -5.500 17.580 1.00 96.62 193 GLU A N 1
ATOM 1530 C CA . GLU A 1 193 ? 1.115 -5.067 18.935 1.00 96.62 193 GLU A CA 1
ATOM 1531 C C . GLU A 1 193 ? 0.239 -3.808 18.931 1.00 96.62 193 GLU A C 1
ATOM 1533 O O . GLU A 1 193 ? -0.793 -3.774 19.599 1.00 96.62 193 GLU A O 1
ATOM 1538 N N . VAL A 1 194 ? 0.568 -2.817 18.093 1.00 96.44 194 VAL A N 1
ATOM 1539 C CA . VAL A 1 194 ? -0.284 -1.630 17.890 1.00 96.44 194 VAL A CA 1
ATOM 1540 C C . VAL A 1 194 ? -1.697 -2.034 17.460 1.00 96.44 194 VAL A C 1
ATOM 1542 O O . VAL A 1 194 ? -2.672 -1.527 18.012 1.00 96.44 194 VAL A O 1
ATOM 1545 N N . ALA A 1 195 ? -1.822 -2.982 16.527 1.00 96.75 195 ALA A N 1
ATOM 1546 C CA . ALA A 1 195 ? -3.122 -3.470 16.076 1.00 96.75 195 ALA A CA 1
ATOM 1547 C C . ALA A 1 195 ? -3.900 -4.209 17.178 1.00 96.75 195 ALA A C 1
ATOM 1549 O O . ALA A 1 195 ? -5.110 -4.024 17.294 1.00 96.75 195 ALA A O 1
ATOM 1550 N N . ARG A 1 196 ? -3.227 -5.006 18.023 1.00 96.94 196 ARG A N 1
ATOM 1551 C CA . ARG A 1 196 ? -3.859 -5.672 19.179 1.00 96.94 196 ARG A CA 1
ATOM 1552 C C . ARG A 1 196 ? -4.406 -4.666 20.184 1.00 96.94 196 ARG A C 1
ATOM 1554 O O . ARG A 1 196 ? -5.546 -4.802 20.623 1.00 96.94 196 ARG A O 1
ATOM 1561 N N . GLN A 1 197 ? -3.612 -3.652 20.517 1.00 96.81 197 GLN A N 1
ATOM 1562 C CA . GLN A 1 197 ? -4.019 -2.600 21.445 1.00 96.81 197 GLN A CA 1
ATOM 1563 C C . GLN A 1 197 ? -5.170 -1.765 20.878 1.00 96.81 197 GLN A C 1
ATOM 1565 O O . GLN A 1 197 ? -6.120 -1.475 21.602 1.00 96.81 197 GLN A O 1
ATOM 1570 N N . GLY A 1 198 ? -5.116 -1.423 19.586 1.00 95.88 198 GLY A N 1
ATOM 1571 C CA . GLY A 1 198 ? -6.208 -0.749 18.880 1.00 95.88 198 GLY A CA 1
ATOM 1572 C C . GLY A 1 198 ? -7.501 -1.560 18.934 1.00 95.88 198 GLY A C 1
ATOM 1573 O O . GLY A 1 198 ? -8.525 -1.061 19.386 1.00 95.88 198 GLY A O 1
ATOM 1574 N N . LEU A 1 199 ? -7.434 -2.850 18.602 1.00 96.62 199 LEU A N 1
ATOM 1575 C CA . LEU A 1 199 ? -8.591 -3.742 18.654 1.00 96.62 199 LEU A CA 1
ATOM 1576 C C . LEU A 1 199 ? -9.204 -3.848 20.056 1.00 96.62 199 LEU A C 1
ATOM 1578 O O . LEU A 1 19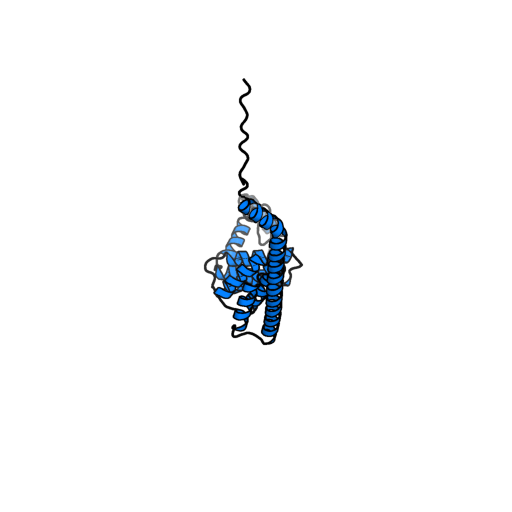9 ? -10.426 -3.861 20.206 1.00 96.62 199 LEU A O 1
ATOM 1582 N N . GLN A 1 200 ? -8.368 -3.939 21.091 1.00 95.81 200 GLN A N 1
ATOM 1583 C CA . GLN A 1 200 ? -8.845 -4.005 22.469 1.00 95.81 200 GLN A CA 1
ATOM 1584 C C . GLN A 1 200 ? -9.550 -2.710 22.887 1.00 95.81 200 GLN A C 1
ATOM 1586 O O . GLN A 1 200 ? -10.614 -2.786 23.501 1.00 95.81 200 GLN A O 1
ATOM 1591 N N . LYS A 1 201 ? -8.994 -1.548 22.524 1.00 96.12 201 LYS A N 1
ATOM 1592 C CA . LYS A 1 201 ? -9.606 -0.240 22.796 1.00 96.12 201 LYS A CA 1
ATOM 1593 C C . LYS A 1 201 ? -10.950 -0.091 22.088 1.00 96.12 201 LYS A C 1
ATOM 1595 O O . LYS A 1 201 ? -11.939 0.206 22.746 1.00 96.12 201 LYS A O 1
ATOM 1600 N N . ASP A 1 202 ? -11.024 -0.410 20.798 1.00 94.88 202 ASP A N 1
ATOM 1601 C CA . ASP A 1 202 ? -12.265 -0.298 20.019 1.00 94.88 202 ASP A CA 1
ATOM 1602 C C . ASP A 1 202 ? -13.373 -1.194 20.593 1.00 94.88 202 ASP A C 1
ATOM 1604 O O . ASP A 1 202 ? -14.529 -0.781 20.696 1.00 94.88 202 ASP A O 1
ATOM 1608 N N . ARG A 1 203 ? -13.022 -2.407 21.045 1.00 95.12 203 ARG A N 1
ATOM 1609 C CA . ARG A 1 203 ? -13.966 -3.314 21.721 1.00 95.12 203 ARG A CA 1
ATOM 1610 C C . ARG A 1 203 ? -14.435 -2.780 23.073 1.00 95.12 203 ARG A C 1
ATOM 1612 O O . ARG A 1 203 ? -15.598 -2.979 23.422 1.00 95.12 203 ARG A O 1
ATOM 1619 N N . GLN A 1 204 ? -13.551 -2.144 23.842 1.00 95.31 204 GLN A N 1
ATOM 1620 C CA . GLN A 1 204 ? -13.903 -1.516 25.120 1.00 95.31 204 GLN A CA 1
ATOM 1621 C C . GLN A 1 204 ? -14.854 -0.337 24.900 1.00 95.31 204 GLN A C 1
ATOM 1623 O O . GLN A 1 204 ? -15.930 -0.322 25.492 1.00 95.31 204 GLN A O 1
ATOM 1628 N N . GLU A 1 205 ? -14.522 0.565 23.976 1.00 94.69 205 GLU A N 1
ATOM 1629 C CA . GLU A 1 205 ? -15.368 1.701 23.595 1.00 94.69 205 GLU A CA 1
ATOM 1630 C C . GLU A 1 205 ? -16.745 1.234 23.093 1.00 94.69 205 GLU A C 1
ATOM 1632 O O . GLU A 1 205 ? -17.779 1.790 23.464 1.00 94.69 205 GLU A O 1
ATOM 1637 N N . GLU A 1 206 ? -16.804 0.175 22.278 1.00 94.38 206 GLU A N 1
ATOM 1638 C CA . GLU A 1 206 ? -18.077 -0.375 21.808 1.00 94.38 206 GLU A CA 1
ATOM 1639 C C . GLU A 1 206 ? -18.897 -0.998 22.952 1.00 94.38 206 GLU A C 1
ATOM 1641 O O . GLU A 1 206 ? -20.117 -0.815 23.019 1.00 94.38 206 GLU A O 1
ATOM 1646 N N . ALA A 1 207 ? -18.248 -1.720 23.870 1.00 94.75 207 ALA A N 1
ATOM 1647 C CA . ALA A 1 207 ? -18.904 -2.299 25.038 1.00 94.75 207 ALA A CA 1
ATOM 1648 C C . ALA A 1 207 ? -19.439 -1.217 25.989 1.00 94.75 207 ALA A C 1
ATOM 1650 O O . ALA A 1 207 ? -20.557 -1.347 26.494 1.00 94.75 207 ALA A O 1
ATOM 1651 N N . GLU A 1 208 ? -18.687 -0.139 26.199 1.00 95.31 208 GLU A N 1
ATOM 1652 C CA . GLU A 1 208 ? -19.106 1.021 26.988 1.00 95.31 208 GLU A CA 1
ATOM 1653 C C . GLU A 1 208 ? -20.287 1.735 26.335 1.00 95.31 208 GLU A C 1
ATOM 1655 O O . GLU A 1 208 ? -21.322 1.898 26.979 1.00 95.31 208 GLU A O 1
ATOM 1660 N N . ARG A 1 209 ? -20.223 2.024 25.029 1.00 95.69 209 ARG A N 1
ATOM 1661 C CA . ARG A 1 209 ? -21.354 2.603 24.280 1.00 95.69 209 ARG A CA 1
ATOM 1662 C C . ARG A 1 209 ? -22.611 1.737 24.368 1.00 95.69 209 ARG A C 1
ATOM 1664 O O . ARG A 1 209 ? -23.718 2.264 24.498 1.00 95.69 209 ARG A O 1
ATOM 1671 N N . LYS A 1 210 ? -22.467 0.407 24.319 1.00 94.56 210 LYS A N 1
ATOM 1672 C CA . LYS A 1 210 ? -23.586 -0.532 24.513 1.00 94.56 210 LYS A CA 1
ATOM 1673 C C . LYS A 1 210 ? -24.146 -0.457 25.935 1.00 94.56 210 LYS A C 1
ATOM 1675 O O . LYS A 1 210 ? -25.365 -0.403 26.084 1.00 94.56 210 LYS A O 1
ATOM 1680 N N . ARG A 1 211 ? -23.293 -0.417 26.964 1.00 94.12 211 ARG A N 1
ATOM 1681 C CA . ARG A 1 211 ? -23.706 -0.278 28.374 1.00 94.12 211 ARG A CA 1
ATOM 1682 C C . ARG A 1 211 ? -24.410 1.049 28.636 1.00 94.12 211 ARG A C 1
ATOM 1684 O O . ARG A 1 211 ? -25.471 1.054 29.249 1.00 94.12 211 ARG A O 1
ATOM 1691 N N . GLU A 1 212 ? -23.874 2.154 28.130 1.00 94.56 212 GLU A N 1
ATOM 1692 C CA . GLU A 1 212 ? -24.493 3.475 28.248 1.00 94.56 212 GLU A CA 1
ATOM 1693 C C . GLU A 1 212 ? -25.858 3.523 27.569 1.00 94.56 212 GLU A C 1
ATOM 1695 O O . GLU A 1 212 ? -26.816 4.041 28.142 1.00 94.56 212 GLU A O 1
ATOM 1700 N N . LYS A 1 213 ? -25.976 2.952 26.363 1.00 93.50 213 LYS A N 1
ATOM 1701 C CA . LYS A 1 213 ? -27.259 2.860 25.663 1.00 93.50 213 LYS A CA 1
ATOM 1702 C C . LYS A 1 213 ? -28.266 2.031 26.462 1.00 93.50 213 LYS A C 1
ATOM 1704 O O . LYS A 1 213 ? -29.374 2.495 26.700 1.00 93.50 213 LYS A O 1
ATOM 1709 N N . GLN A 1 214 ? -27.863 0.862 26.966 1.00 92.38 214 GLN A N 1
ATOM 1710 C CA . GLN A 1 214 ? -28.711 0.033 27.831 1.00 92.38 214 GLN A CA 1
ATOM 1711 C C . GLN A 1 214 ? -29.145 0.773 29.103 1.00 92.38 214 GLN A C 1
ATOM 1713 O O . GLN A 1 214 ? -30.294 0.649 29.519 1.00 92.38 214 GLN A O 1
ATOM 1718 N N . MET A 1 215 ? -28.252 1.558 29.710 1.00 92.75 215 MET A N 1
ATOM 1719 C CA . MET A 1 215 ? -28.553 2.352 30.899 1.00 92.75 215 MET A CA 1
ATOM 1720 C C . MET A 1 215 ? -29.545 3.482 30.595 1.00 92.75 215 MET A C 1
ATOM 1722 O O . MET A 1 215 ? -30.464 3.701 31.381 1.00 92.75 215 MET A O 1
ATOM 1726 N N . LYS A 1 216 ? -29.398 4.162 29.451 1.00 92.62 216 LYS A N 1
ATOM 1727 C CA . LYS A 1 216 ? -30.331 5.201 28.979 1.00 92.62 216 LYS A CA 1
ATOM 1728 C C . LYS A 1 216 ? -31.705 4.633 28.625 1.00 92.62 216 LYS A C 1
ATOM 1730 O O . LYS A 1 216 ? -32.712 5.266 28.925 1.00 92.62 216 LYS A O 1
ATOM 1735 N N . ASP A 1 217 ? -31.754 3.428 28.062 1.00 93.25 217 ASP A N 1
ATOM 1736 C CA . ASP A 1 217 ? -33.004 2.748 27.708 1.00 93.25 217 ASP A CA 1
ATOM 1737 C C . ASP A 1 217 ? -33.681 2.097 28.933 1.00 93.25 217 ASP A C 1
ATOM 1739 O O . ASP A 1 217 ? -34.876 1.797 28.909 1.00 93.25 217 ASP A O 1
ATOM 1743 N N . LEU A 1 218 ? -32.952 1.895 30.040 1.00 93.69 218 LEU A N 1
ATOM 1744 C CA . LEU A 1 218 ? -33.442 1.200 31.235 1.00 93.69 218 LEU A CA 1
ATOM 1745 C C . LEU A 1 218 ? -34.709 1.831 31.851 1.00 93.69 218 LEU A C 1
ATOM 1747 O O . LEU A 1 218 ? -35.628 1.070 32.163 1.00 93.69 218 LEU A O 1
ATOM 1751 N N . PRO A 1 219 ? -34.825 3.163 32.041 1.00 91.44 219 PRO A N 1
ATOM 1752 C CA . PRO A 1 219 ? -36.043 3.779 32.568 1.00 91.44 219 PRO A CA 1
ATOM 1753 C C . PRO A 1 219 ? -37.241 3.590 31.635 1.00 91.44 219 PRO A C 1
ATOM 1755 O O . PRO A 1 219 ? -38.329 3.258 32.104 1.00 91.44 219 PRO A O 1
ATOM 1758 N N . PHE A 1 220 ? -37.037 3.736 30.321 1.00 88.25 220 PHE A N 1
ATOM 1759 C CA . PHE A 1 220 ? -38.083 3.528 29.319 1.00 88.25 220 PHE A CA 1
ATOM 1760 C C . PHE A 1 220 ? -38.556 2.069 29.302 1.00 88.25 220 PHE A C 1
ATOM 1762 O O . PHE A 1 220 ? -39.755 1.805 29.378 1.00 88.25 220 PHE A O 1
ATOM 1769 N N . ASN A 1 221 ? -37.621 1.116 29.326 1.00 89.31 221 ASN A N 1
ATOM 1770 C CA . ASN A 1 221 ? -37.920 -0.314 29.392 1.00 89.31 221 ASN A CA 1
ATOM 1771 C C . ASN A 1 221 ? -38.649 -0.692 30.692 1.00 89.31 221 ASN A C 1
ATOM 1773 O O . ASN A 1 221 ? -39.634 -1.432 30.659 1.00 89.31 221 ASN A O 1
ATOM 1777 N N . LYS A 1 222 ? -38.224 -0.147 31.843 1.00 90.75 222 LYS A N 1
ATOM 1778 C CA . LYS A 1 222 ? -38.914 -0.331 33.134 1.00 90.75 222 LYS A CA 1
ATOM 1779 C C . LYS A 1 222 ? -40.329 0.246 33.112 1.00 90.75 222 LYS A C 1
ATOM 1781 O O . LYS A 1 222 ? -41.257 -0.396 33.601 1.00 90.75 222 LYS A O 1
ATOM 1786 N N . MET A 1 223 ? -40.508 1.435 32.540 1.00 87.25 223 MET A N 1
ATOM 1787 C CA . MET A 1 223 ? -41.820 2.054 32.367 1.00 87.25 223 MET A CA 1
ATOM 1788 C C . MET A 1 223 ? -42.724 1.184 31.488 1.00 87.25 223 MET A C 1
ATOM 1790 O O . MET A 1 223 ? -43.815 0.834 31.929 1.00 87.25 223 MET A O 1
ATOM 1794 N N . GLN A 1 224 ? -42.268 0.758 30.305 1.00 85.50 224 GLN A N 1
ATOM 1795 C CA . GLN A 1 224 ? -43.045 -0.126 29.428 1.00 85.50 224 GLN A CA 1
ATOM 1796 C C . GLN A 1 224 ? -43.439 -1.439 30.115 1.00 85.50 224 GLN A C 1
ATOM 1798 O O . GLN A 1 224 ? -44.581 -1.886 29.993 1.00 85.50 224 GLN A O 1
ATOM 1803 N N . PHE A 1 225 ? -42.520 -2.045 30.869 1.00 87.75 225 PHE A N 1
ATOM 1804 C CA . PHE A 1 225 ? -42.800 -3.254 31.641 1.00 87.75 225 PHE A CA 1
ATOM 1805 C C . PHE A 1 225 ? -43.898 -3.025 32.691 1.00 87.75 225 PHE A C 1
ATOM 1807 O O . PHE A 1 225 ? -44.833 -3.821 32.803 1.00 87.75 225 PHE A O 1
ATOM 1814 N N . ASN A 1 226 ? -43.825 -1.914 33.427 1.00 87.94 226 ASN A N 1
ATOM 1815 C CA . ASN A 1 226 ? -44.826 -1.558 34.432 1.00 87.94 226 ASN A CA 1
ATOM 1816 C C . ASN A 1 226 ? -46.199 -1.250 33.814 1.00 87.94 226 ASN A C 1
ATOM 1818 O O . ASN A 1 226 ? -47.216 -1.653 34.375 1.00 87.94 226 ASN A O 1
ATOM 1822 N N . VAL A 1 227 ? -46.239 -0.573 32.663 1.00 86.00 227 VAL A N 1
ATOM 1823 C CA . VAL A 1 227 ? -47.477 -0.275 31.921 1.00 86.00 227 VAL A CA 1
ATOM 1824 C C . VAL A 1 227 ? -48.149 -1.571 31.454 1.00 86.00 227 VAL A C 1
ATOM 1826 O O . VAL A 1 227 ? -49.335 -1.765 31.720 1.00 86.00 227 VAL A O 1
ATOM 1829 N N . LYS A 1 228 ? -47.381 -2.508 30.873 1.00 84.31 228 LYS A N 1
ATOM 1830 C CA . LYS A 1 228 ? -47.879 -3.840 30.482 1.00 84.31 228 LYS A CA 1
ATOM 1831 C C . LYS A 1 228 ? -48.421 -4.632 31.673 1.00 84.31 228 LYS A C 1
ATOM 1833 O O . LYS A 1 228 ? -49.509 -5.189 31.585 1.00 84.31 228 LYS A O 1
ATOM 1838 N N . ARG A 1 229 ? -47.706 -4.648 32.807 1.00 86.75 229 ARG A N 1
ATOM 1839 C CA . ARG A 1 229 ? -48.168 -5.327 34.035 1.00 86.75 229 ARG A CA 1
ATOM 1840 C C . ARG A 1 229 ? -49.486 -4.778 34.577 1.00 86.75 229 ARG A C 1
ATOM 1842 O O . ARG A 1 229 ? -50.213 -5.521 35.225 1.00 86.75 229 ARG A O 1
ATOM 1849 N N . ARG A 1 230 ? -49.770 -3.491 34.365 1.00 86.19 230 ARG A N 1
ATOM 1850 C CA . ARG A 1 230 ? -50.994 -2.827 34.839 1.00 86.19 230 ARG A CA 1
ATOM 1851 C C . ARG A 1 230 ? -52.174 -2.957 33.869 1.00 86.19 230 ARG A C 1
ATOM 1853 O O . ARG A 1 230 ? -53.240 -2.444 34.182 1.00 86.19 230 ARG A O 1
ATOM 1860 N N . GLY A 1 231 ? -51.999 -3.613 32.718 1.00 80.94 231 GLY A N 1
ATOM 1861 C CA . GLY A 1 231 ? -53.062 -3.777 31.720 1.00 80.94 231 GLY A CA 1
ATOM 1862 C C . GLY A 1 231 ? -53.500 -2.465 31.060 1.00 80.94 231 GLY A C 1
ATOM 1863 O O . GLY A 1 231 ? -54.613 -2.378 30.553 1.00 80.94 231 GLY A O 1
ATOM 1864 N N . LEU A 1 232 ? -52.651 -1.433 31.089 1.00 76.12 232 LEU A N 1
ATOM 1865 C CA . LEU A 1 232 ? -52.953 -0.144 30.472 1.00 76.12 232 LEU A CA 1
ATOM 1866 C C . LEU A 1 232 ? -52.852 -0.267 28.939 1.00 76.12 232 LEU A C 1
ATOM 1868 O O . LEU A 1 232 ? -51.871 -0.839 28.452 1.00 76.12 232 LEU A O 1
ATOM 1872 N N . PRO A 1 233 ? -53.821 0.265 28.171 1.00 68.69 233 PRO A N 1
ATOM 1873 C CA . PRO A 1 233 ? -53.801 0.187 26.716 1.00 68.69 233 PRO A CA 1
ATOM 1874 C C . PRO A 1 233 ? -52.601 0.962 26.157 1.00 68.69 233 PRO A C 1
ATOM 1876 O O . PRO A 1 233 ? -52.500 2.178 26.294 1.00 68.69 233 PRO A O 1
ATOM 1879 N N . THR A 1 234 ? -51.672 0.241 25.530 1.00 65.69 234 THR A N 1
ATOM 1880 C CA . THR A 1 234 ? -50.526 0.802 24.806 1.00 65.69 234 THR A CA 1
ATOM 1881 C C . THR A 1 234 ? -50.806 0.734 23.310 1.00 65.69 234 THR A C 1
ATOM 1883 O O . THR A 1 234 ? -50.383 -0.205 22.637 1.00 65.69 234 THR A O 1
ATOM 1886 N N . GLY A 1 235 ? -51.558 1.699 22.796 1.00 63.59 235 GLY A N 1
ATOM 1887 C CA . GLY A 1 235 ? -51.841 1.857 21.372 1.00 63.59 235 GLY A CA 1
ATOM 1888 C C . GLY A 1 235 ? -52.158 3.320 21.058 1.00 63.59 235 GLY A C 1
ATOM 1889 O O . GLY A 1 235 ? -52.451 4.075 21.990 1.00 63.59 235 GLY A O 1
ATOM 1890 N N . PRO A 1 236 ? -52.072 3.750 19.787 1.00 61.94 236 PRO A N 1
ATOM 1891 C CA . PRO A 1 236 ? -52.541 5.070 19.385 1.00 61.94 236 PRO A CA 1
ATOM 1892 C C . PRO A 1 236 ? -54.001 5.219 19.813 1.00 61.94 236 PRO A C 1
ATOM 1894 O O . PRO A 1 236 ? -54.818 4.342 19.538 1.00 61.94 236 PRO A O 1
ATOM 1897 N N . VAL A 1 237 ? -54.322 6.295 20.528 1.00 61.31 237 VAL A N 1
ATOM 1898 C CA . VAL A 1 237 ? -55.706 6.580 20.905 1.00 61.31 237 VAL A CA 1
ATOM 1899 C C . VAL A 1 237 ? -56.429 6.972 19.620 1.00 61.31 237 VAL A C 1
ATOM 1901 O O . VAL A 1 237 ? -56.243 8.081 19.123 1.00 61.31 237 VAL A O 1
ATOM 1904 N N . GLU A 1 238 ? -57.211 6.057 19.048 1.00 55.62 238 GLU A N 1
ATOM 1905 C CA . GLU A 1 238 ? -58.170 6.396 18.000 1.00 55.62 238 GLU A CA 1
ATOM 1906 C C . GLU A 1 238 ? -59.203 7.333 18.625 1.00 55.62 238 GLU A C 1
ATOM 1908 O O . GLU A 1 238 ? -60.099 6.915 19.362 1.00 55.62 238 GLU A O 1
ATOM 1913 N N . GLY A 1 239 ? -59.013 8.635 18.410 1.00 55.69 239 GLY A N 1
ATOM 1914 C CA . GLY A 1 239 ? -59.958 9.650 18.836 1.00 55.69 239 GLY A CA 1
ATOM 1915 C C . GLY A 1 239 ? -61.296 9.372 18.169 1.00 55.69 239 GLY A C 1
ATOM 1916 O O . GLY A 1 239 ? -61.451 9.591 16.971 1.00 55.69 239 GLY A O 1
ATOM 1917 N N . LYS A 1 240 ? -62.272 8.886 18.939 1.00 53.03 240 LYS A N 1
ATOM 1918 C CA . LYS A 1 240 ? -63.669 8.938 18.524 1.00 53.03 240 LYS A CA 1
ATOM 1919 C C . LYS A 1 240 ? -64.039 10.416 18.454 1.00 53.03 240 LYS A C 1
ATOM 1921 O O . LYS A 1 240 ? -64.307 11.028 19.482 1.00 53.03 240 LYS A O 1
ATOM 1926 N N . SER A 1 241 ? -64.001 10.998 17.257 1.00 55.34 241 SER A N 1
ATOM 1927 C CA . SER A 1 241 ? -64.707 12.242 16.976 1.00 55.34 241 SER A CA 1
ATOM 1928 C C . SER A 1 241 ? -66.190 11.954 17.172 1.00 55.34 241 SER A C 1
ATOM 1930 O O . SER A 1 241 ? -66.836 11.375 16.296 1.00 55.34 241 SER A O 1
ATOM 1932 N N . GLU A 1 242 ? -66.689 12.262 18.369 1.00 51.16 242 GLU A N 1
ATOM 1933 C CA . GLU A 1 242 ? -68.111 12.270 18.673 1.00 51.16 242 GLU A CA 1
ATOM 1934 C C . GLU A 1 242 ? -68.824 13.100 17.606 1.00 51.16 242 GLU A C 1
ATOM 1936 O O . GLU A 1 242 ? -68.507 14.265 17.361 1.00 51.16 242 GLU A O 1
ATOM 1941 N N . GLN A 1 243 ? -69.755 12.435 16.931 1.00 52.34 243 GLN A N 1
ATOM 1942 C CA . GLN A 1 243 ? -70.735 13.039 16.054 1.00 52.34 243 GLN A CA 1
ATOM 1943 C C . GLN A 1 243 ? -71.561 14.010 16.908 1.00 52.34 243 GLN A C 1
ATOM 1945 O O . GLN A 1 243 ? -72.437 13.579 17.654 1.00 52.34 243 GLN A O 1
ATOM 1950 N N . MET A 1 244 ? -71.255 15.307 16.840 1.00 46.47 244 MET A N 1
ATOM 1951 C CA . MET A 1 244 ? -72.196 16.334 17.276 1.00 46.47 244 MET A CA 1
ATOM 1952 C C . MET A 1 244 ? -73.197 16.556 16.144 1.00 46.47 244 MET A C 1
ATOM 1954 O O . MET A 1 244 ? -72.824 16.978 15.047 1.00 46.47 244 MET A O 1
ATOM 1958 N N . ALA A 1 245 ? -74.431 16.147 16.434 1.00 43.81 245 ALA A N 1
ATOM 1959 C CA . ALA A 1 245 ? -75.646 16.421 15.678 1.00 43.81 245 ALA A CA 1
ATOM 1960 C C . ALA A 1 245 ? -76.012 17.911 15.708 1.00 43.81 245 ALA A C 1
ATOM 1962 O O . ALA A 1 245 ? -75.637 18.590 16.693 1.00 43.81 245 ALA A O 1
#

pLDDT: mean 83.41, std 16.5, range [37.5, 98.06]

Secondary structure (DSSP, 8-state):
-PPPP----HHHHHHHHHHHHHT-TTS--S-HHHHSTTT-SS--SSHHHHTT-HHHHHHHHHHHTT--HHHHHHHHHHHHHHHHHH--HHHHHHHHHHHHHHHHH-TT--HHHHHHHHHHHHHHHHHTT-HHHHHHHHHHHHHHS--HHHHHHHHHHHHHTT-HHHHHHHHHHHHT-TT--HHHHHHHHHHHHHHHHHHHHHHHHHHHHHHHHHHHHHHHHHHHHHHHHTT---S----------

Mean predicted aligned error: 14.3 Å

Solvent-accessible surface area (backbone atoms only — not comparable to full-atom values): 13630 Å² total; per-residue (Å²): 132,86,77,81,79,82,79,76,55,67,66,58,58,50,51,53,51,52,53,57,48,66,73,38,68,94,72,54,66,94,49,57,49,72,64,35,70,91,51,38,86,71,80,71,95,43,74,82,56,40,70,68,33,68,58,45,39,47,49,56,44,62,75,54,73,78,62,50,46,47,57,53,25,49,50,22,46,51,54,18,52,50,34,56,72,68,37,69,60,72,66,26,37,51,52,20,39,48,31,26,49,57,25,66,67,38,64,87,49,54,64,70,59,51,24,50,36,26,36,52,37,19,54,34,26,50,76,70,67,39,28,72,60,14,35,53,25,16,54,57,12,38,71,70,52,76,43,60,69,31,38,52,54,24,32,55,27,27,53,75,68,67,37,27,71,62,24,45,54,42,39,57,56,37,71,68,40,90,87,65,47,75,68,57,48,53,52,42,52,54,54,36,51,52,29,51,54,50,48,53,50,55,50,48,53,52,51,48,54,50,50,53,49,52,58,69,46,42,62,58,52,51,47,53,52,54,40,58,75,68,70,54,87,88,66,85,81,80,75,78,78,73,81,81,128

Organism: NCBI:txid73025

InterPro domains:
  IPR011990 Tetratricopeptide-like helical domain superfamily [G3DSA:1.25.40.10] (59-178)
  IPR011990 Tetratricopeptide-like helical domain superfamily [SSF48452] (72-179)

Nearest PDB structures (foldseek):
  6hft-assembly1_A  TM=7.051E-01  e=1.449E-06  Saccharomyces cerevisiae
  7bev-assembly1_A  TM=8.977E-01  e=2.055E-03  Homo sapiens
  2pl2-assembly1_B  TM=6.997E-01  e=8.700E-02  Thermus thermophilus HB27
  7dkh-assembly2_E  TM=4.804E-01  e=3.228E-01  Saccharomyces cerevisiae S288C
  8sxg-assembly1_C  TM=4.804E-01  e=4.694E-01  Pseudomonas aeruginosa

Sequence (245 aa):
AMQPGEDEDEDYVFDKWMEQARAHPDLTIDDPERECPLFMTDMPDHPANIDKNPALAAMQHLVHVDQTPQEIAEQFRDRGNEALKTATGFVGWRVAKGLYTDGLRQEGVDSGLRCILFANRAQVELNLENYGNCIKDCVQSVKIKPTVKAYFRGIKASNALRKWEMTLEMCEKAMQVPDITAKEELVIQKQKEVARQGLQKDRQEEAERKREKQMKDLPFNKMQFNVKRRGLPTGPVEGKSEQMA